Protein 2BLL (pdb70)

B-factor: mean 42.47, std 7.49, range [25.45, 69.72]

Foldseek 3Di:
DEEEEAQLQFDLNQVLVVVVLVDDPYQYEYEDQDRPSPVVCPPPPRYHYHYDDLVPDQVSLLVSLLVGAEYEYFFAWPQLVCLVVPVVVRLCGVAVSVVSNLVSCLVNVHEYEYEQELCLQPLFPDQADEPPDTDRDDDDVVPRSCSNNVSSVVNLVVSLCCCVPRVHWYFYEYEFAEFFAGHGDLGGRGDDHHNLVVVLLVCLQAQHAAECEQPQQAKGFHAYVVQVSLLVVLLVVCVVVLRTSYYFYRTAQVRMDGSVVLNVLLVVLLVPDPLNVLGDPHNYYDYRSRYRGHDGVSSCPRRVGDGDDHNNVRSNRRSNNVSVPDDSVD

Solvent-accessible surface area: 14913 Å² total; per-residue (Å²): 120,96,0,0,0,0,2,0,28,7,0,2,0,1,32,0,0,80,26,0,23,139,47,136,101,7,40,0,15,0,2,3,120,21,29,122,32,0,60,109,18,81,127,56,103,73,8,54,59,8,113,8,42,7,35,132,62,50,140,110,2,39,109,9,0,130,82,0,56,4,0,0,2,1,12,2,24,32,15,78,93,38,4,75,150,67,39,129,90,0,68,72,5,1,21,76,29,3,20,82,2,0,125,29,0,23,126,41,203,40,21,0,0,2,2,4,13,12,20,0,0,2,81,4,90,61,163,105,0,19,20,74,135,12,116,57,72,56,16,82,154,110,105,72,89,17,59,8,0,62,11,4,32,87,0,8,131,35,0,110,46,42,19,116,161,107,66,12,67,7,0,0,0,10,22,1,29,0,0,0,19,91,26,8,118,42,127,31,24,42,15,13,6,5,45,34,1,3,77,8,0,33,9,3,22,111,23,34,53,0,131,10,91,117,10,0,131,36,92,30,0,0,0,0,2,94,7,0,15,38,0,0,20,65,0,9,72,13,65,73,89,93,1,58,27,33,19,0,0,0,0,10,21,159,5,53,5,10,22,49,98,0,0,89,48,1,30,66,14,0,89,188,22,89,37,34,133,91,17,49,114,58,54,18,72,130,119,86,39,139,44,33,35,0,10,15,131,4,0,82,123,4,8,95,7,113,27,160,28,111,25,84,89,0,1,59,66,2,0,45,54,39,2,126,81,38,85,97,137,152

Sequence (330 aa):
MRVLILGVNGFIGNHLTERLLREDHYEVYGLDIGSDAISRFLNHPHFHFVEGDISIHSEWIEYHVKKCDVVLPLVAIATPIEYTRNPLRVFELDFEENLRIIRYCVKYRKRIIFPSTSEVYGMCSDKYFDEDHSNLIVGPVNKPRWIYSVSKQLLDRVIWAYGEKEGLQFTLFRPFNWMGPRLDNLNAARIGSSRAITQLILNLVEGSPIKLIDGGKQKRCFTDIRDGIEALYRIIENAGNRCDGEIINIGNPENEASIEELGEMLLASFEKHPLRHHFPPFAGFRVVVEHRKPSIRNAHRCLDWEPKIDMQETIDETLDFFLRTVDLTD

Structure (mmCIF, N/CA/C/O backbone):
data_2BLL
#
_entry.id   2BLL
#
_cell.length_a   149.438
_cell.length_b   149.438
_cell.length_c   149.438
_cell.angle_alpha   90.00
_cell.angle_beta   90.00
_cell.angle_gamma   90.00
#
_symmetry.space_group_name_H-M   'P 41 3 2'
#
loop_
_entity.id
_entity.type
_entity.pdbx_description
1 polymer 'PROTEIN YFBG'
2 water water
#
loop_
_atom_site.group_PDB
_atom_site.id
_atom_site.type_symbol
_atom_site.label_atom_id
_atom_site.label_alt_id
_atom_site.label_comp_id
_atom_site.label_asym_id
_atom_site.label_entity_id
_atom_site.label_seq_id
_atom_site.pdbx_PDB_ins_code
_atom_site.Cartn_x
_atom_site.Cartn_y
_atom_site.Cartn_z
_atom_site.occupancy
_atom_site.B_iso_or_equiv
_atom_site.auth_seq_id
_atom_site.auth_comp_id
_atom_site.auth_asym_id
_atom_site.auth_atom_id
_atom_site.pdbx_PDB_model_num
ATOM 1 N N . MET A 1 1 ? 47.564 -36.591 -18.076 1.00 43.26 316 MET A N 1
ATOM 2 C CA . MET A 1 1 ? 46.333 -36.513 -17.210 1.00 41.92 316 MET A CA 1
ATOM 3 C C . MET A 1 1 ? 45.126 -36.305 -18.121 1.00 40.21 316 MET A C 1
ATOM 4 O O . MET A 1 1 ? 45.052 -35.298 -18.848 1.00 38.83 316 MET A O 1
ATOM 9 N N . ARG A 1 2 ? 44.221 -37.276 -18.099 1.00 38.42 317 ARG A N 1
ATOM 10 C CA . ARG A 1 2 ? 43.076 -37.273 -18.957 1.00 38.30 317 ARG A CA 1
ATOM 11 C C . ARG A 1 2 ? 41.935 -36.789 -18.113 1.00 36.23 317 ARG A C 1
ATOM 12 O O . ARG A 1 2 ? 41.587 -37.388 -17.077 1.00 35.88 317 ARG A O 1
ATOM 20 N N . VAL A 1 3 ? 41.378 -35.650 -18.506 1.00 34.94 318 VAL A N 1
ATOM 21 C CA . VAL A 1 3 ? 40.304 -35.051 -17.699 1.00 34.72 318 VAL A CA 1
ATOM 22 C C . VAL A 1 3 ? 38.964 -35.211 -18.456 1.00 33.16 318 VAL A C 1
ATOM 23 O O . VAL A 1 3 ? 38.834 -34.759 -19.571 1.00 32.45 318 VAL A O 1
ATOM 27 N N . LEU A 1 4 ? 38.008 -35.854 -17.820 1.00 31.97 319 LEU A N 1
ATOM 28 C CA . LEU A 1 4 ? 36.718 -36.115 -18.402 1.00 32.28 319 LEU A CA 1
ATOM 29 C C . LEU A 1 4 ? 35.722 -35.094 -17.835 1.00 31.36 319 LEU A C 1
ATOM 30 O O . LEU A 1 4 ? 35.389 -35.147 -16.695 1.00 30.83 319 LEU A O 1
ATOM 35 N N . ILE A 1 5 ? 35.232 -34.209 -18.668 1.00 32.54 320 ILE A N 1
ATOM 36 C CA . ILE A 1 5 ? 34.206 -33.238 -18.298 1.00 33.44 320 ILE A CA 1
ATOM 37 C C . ILE A 1 5 ? 32.895 -33.643 -18.887 1.00 35.04 320 ILE A C 1
ATOM 38 O O . ILE A 1 5 ? 32.721 -33.638 -20.130 1.00 35.16 320 ILE A O 1
ATOM 43 N N . LEU A 1 6 ? 31.963 -33.974 -18.013 1.00 35.62 321 LEU A N 1
ATOM 44 C CA . LEU A 1 6 ? 30.649 -34.359 -18.458 1.00 36.51 321 LEU A CA 1
ATOM 45 C C . LEU A 1 6 ? 29.769 -33.137 -18.403 1.00 36.39 321 LEU A C 1
ATOM 46 O O . LEU A 1 6 ? 29.490 -32.620 -17.323 1.00 38.45 321 LEU A O 1
ATOM 51 N N . GLY A 1 7 ? 29.292 -32.689 -19.562 1.00 35.83 322 GLY A N 1
ATOM 52 C CA . GLY A 1 7 ? 28.547 -31.452 -19.654 1.00 35.00 322 GLY A CA 1
ATOM 53 C C . GLY A 1 7 ? 29.446 -30.273 -19.948 1.00 34.68 322 GLY A C 1
ATOM 54 O O . GLY A 1 7 ? 29.284 -29.191 -19.370 1.00 35.52 322 GLY A O 1
ATOM 55 N N . VAL A 1 8 ? 30.382 -30.492 -20.870 1.00 34.63 323 VAL A N 1
ATOM 56 C CA . VAL A 1 8 ? 31.389 -29.543 -21.252 1.00 34.44 323 VAL A CA 1
ATOM 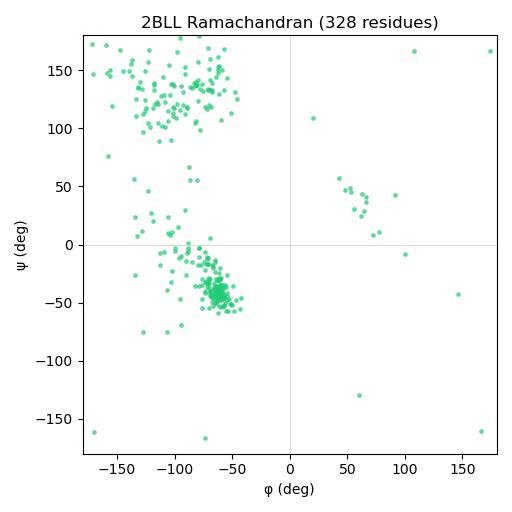57 C C . VAL A 1 8 ? 30.865 -28.374 -22.026 1.00 34.57 323 VAL A C 1
ATOM 58 O O . VAL A 1 8 ? 31.560 -27.361 -22.164 1.00 35.74 323 VAL A O 1
ATOM 62 N N . ASN A 1 9 ? 29.656 -28.489 -22.571 1.00 35.40 324 ASN A N 1
ATOM 63 C CA . ASN A 1 9 ? 29.171 -27.473 -23.524 1.00 34.81 324 ASN A CA 1
ATOM 64 C C . ASN A 1 9 ? 28.494 -26.345 -22.764 1.00 35.51 324 ASN A C 1
ATOM 65 O O . ASN A 1 9 ? 27.289 -26.161 -22.853 1.00 35.54 324 ASN A O 1
ATOM 70 N N . GLY A 1 10 ? 29.293 -25.611 -22.001 1.00 35.92 325 GLY A N 1
ATOM 71 C CA . GLY A 1 10 ? 28.806 -24.533 -21.183 1.00 34.83 325 GLY A CA 1
ATOM 72 C C . GLY A 1 10 ? 29.931 -23.699 -20.591 1.00 34.48 325 GLY A C 1
ATOM 73 O O . GLY A 1 10 ? 31.051 -23.744 -21.013 1.00 34.19 325 GLY A O 1
ATOM 74 N N . PHE A 1 11 ? 29.571 -22.969 -19.550 1.00 34.66 326 PHE A N 1
ATOM 75 C CA . PHE A 1 11 ? 30.372 -21.959 -18.873 1.00 33.51 326 PHE A CA 1
ATOM 76 C C . PHE A 1 11 ? 31.617 -22.560 -18.266 1.00 33.67 326 PHE A C 1
ATOM 77 O O . PHE A 1 11 ? 32.739 -22.157 -18.590 1.00 33.00 326 PHE A O 1
ATOM 85 N N . ILE A 1 12 ? 31.434 -23.534 -17.372 1.00 34.18 327 ILE A N 1
ATOM 86 C CA . ILE A 1 12 ? 32.582 -24.127 -16.697 1.00 34.86 327 ILE A CA 1
ATOM 87 C C . ILE A 1 12 ? 33.432 -24.915 -17.681 1.00 35.41 327 ILE A C 1
ATOM 88 O O . ILE A 1 12 ? 34.664 -24.832 -17.623 1.00 35.29 327 ILE A O 1
ATOM 93 N N . GLY A 1 13 ? 32.771 -25.711 -18.537 1.00 35.39 328 GLY A N 1
ATOM 94 C CA . GLY A 1 13 ? 33.442 -26.459 -19.565 1.00 35.52 328 GLY A CA 1
ATOM 95 C C . GLY A 1 13 ? 34.348 -25.589 -20.411 1.00 35.36 328 GLY A C 1
ATOM 96 O O . GLY A 1 13 ? 35.506 -25.929 -20.617 1.00 35.81 328 GLY A O 1
ATOM 97 N N . ASN A 1 14 ? 33.822 -24.485 -20.917 1.00 35.50 329 ASN A N 1
ATOM 98 C CA . ASN A 1 14 ? 34.601 -23.504 -21.673 1.00 37.10 329 ASN A CA 1
ATOM 99 C C . ASN A 1 14 ? 35.827 -22.972 -20.935 1.00 36.37 329 ASN A C 1
ATOM 100 O O . ASN A 1 14 ? 36.959 -23.042 -21.421 1.00 36.58 329 ASN A O 1
ATOM 105 N N . HIS A 1 15 ? 35.584 -22.410 -19.760 1.00 36.38 330 HIS A N 1
ATOM 106 C CA . HIS A 1 15 ? 36.661 -21.767 -18.998 1.00 36.73 330 HIS A CA 1
ATOM 107 C C . HIS A 1 15 ? 37.657 -22.788 -18.438 1.00 36.36 330 HIS A C 1
ATOM 108 O O . HIS A 1 15 ? 38.857 -22.553 -18.415 1.00 34.75 330 HIS A O 1
ATOM 115 N N . LEU A 1 16 ? 37.157 -23.934 -18.011 1.00 36.84 331 LEU A N 1
ATOM 116 C CA . LEU A 1 16 ? 38.061 -24.980 -17.529 1.00 37.61 331 LEU A CA 1
ATOM 117 C C . LEU A 1 16 ? 38.917 -25.523 -18.705 1.00 37.71 331 LEU A C 1
ATOM 118 O O . LEU A 1 16 ? 40.128 -25.704 -18.574 1.00 37.14 331 LEU A O 1
ATOM 123 N N . THR A 1 17 ? 38.283 -25.735 -19.862 1.00 38.12 332 THR A N 1
ATOM 124 C CA . THR A 1 17 ? 38.986 -26.336 -20.959 1.00 38.64 332 THR A CA 1
ATOM 125 C C . THR A 1 17 ? 40.086 -25.377 -21.383 1.00 39.39 332 THR A C 1
ATOM 126 O O . THR A 1 17 ? 41.212 -25.817 -21.592 1.00 38.92 332 THR A O 1
ATOM 130 N N . GLU A 1 18 ? 39.768 -24.078 -21.477 1.00 40.28 333 GLU A N 1
ATOM 131 C CA . GLU A 1 18 ? 40.783 -23.055 -21.823 1.00 41.04 333 GLU A CA 1
ATOM 132 C C . GLU A 1 18 ? 41.975 -23.155 -20.905 1.00 40.30 333 GLU A C 1
ATOM 133 O O . GLU A 1 18 ? 43.117 -23.167 -21.347 1.00 38.87 333 GLU A O 1
ATOM 139 N N . ARG A 1 19 ? 41.691 -23.247 -19.625 1.00 41.63 334 ARG A N 1
ATOM 140 C CA . ARG A 1 19 ? 42.750 -23.264 -18.617 1.00 42.43 334 ARG A CA 1
ATOM 141 C C . ARG A 1 19 ? 43.633 -24.507 -18.749 1.00 43.34 334 ARG A C 1
ATOM 142 O O . ARG A 1 19 ? 44.841 -24.401 -18.850 1.00 43.61 334 ARG A O 1
ATOM 150 N N . LEU A 1 20 ? 43.020 -25.683 -18.820 1.00 43.52 335 LEU A N 1
ATOM 151 C CA . LEU A 1 20 ? 43.782 -26.927 -18.917 1.00 43.36 335 LEU A CA 1
ATOM 152 C C . LEU A 1 20 ? 44.591 -27.023 -20.230 1.00 43.91 335 LEU A C 1
ATOM 153 O O . LEU A 1 20 ? 45.696 -27.576 -20.252 1.00 43.59 335 LEU A O 1
ATOM 158 N N . LEU A 1 21 ? 44.050 -26.509 -21.331 1.00 44.30 336 LEU A N 1
ATOM 159 C CA . LEU A 1 21 ? 44.794 -26.559 -22.588 1.00 45.21 336 LEU A CA 1
ATOM 160 C C . LEU A 1 21 ? 46.019 -25.606 -22.616 1.00 46.09 336 LEU A C 1
ATOM 161 O O . LEU A 1 21 ? 46.925 -25.800 -23.413 1.00 45.20 336 LEU A O 1
ATOM 166 N N . ARG A 1 22 ? 46.067 -24.628 -21.705 1.00 48.29 337 ARG A N 1
ATOM 167 C CA . ARG A 1 22 ? 47.251 -23.753 -21.571 1.00 50.23 337 ARG A CA 1
ATOM 168 C C . ARG A 1 22 ? 48.403 -24.569 -21.114 1.00 51.30 337 ARG A C 1
ATOM 169 O O . ARG A 1 22 ? 49.502 -24.297 -21.502 1.00 52.40 337 ARG A O 1
ATOM 177 N N . GLU A 1 23 ? 48.121 -25.586 -20.302 1.00 53.12 338 GLU A N 1
ATOM 178 C CA . GLU A 1 23 ? 49.130 -26.471 -19.710 1.00 53.55 338 GLU A CA 1
ATOM 179 C C . GLU A 1 23 ? 49.374 -27.684 -20.600 1.00 54.52 338 GLU A C 1
ATOM 180 O O . GLU A 1 23 ? 48.467 -28.219 -21.248 1.00 55.50 338 GLU A O 1
ATOM 186 N N . ASP A 1 24 ? 50.595 -28.167 -20.601 1.00 54.64 339 ASP A N 1
ATOM 187 C CA . ASP A 1 24 ? 51.015 -29.065 -21.661 1.00 54.62 339 ASP A CA 1
ATOM 188 C C . ASP A 1 24 ? 50.716 -30.550 -21.373 1.00 54.34 339 ASP A C 1
ATOM 189 O O . ASP A 1 24 ? 50.964 -31.425 -22.222 1.00 55.30 339 ASP A O 1
ATOM 194 N N . HIS A 1 25 ? 50.175 -30.840 -20.193 1.00 52.31 340 HIS A N 1
ATOM 195 C CA . HIS A 1 25 ? 50.049 -32.224 -19.753 1.00 50.93 340 HIS A CA 1
ATOM 196 C C . HIS A 1 25 ? 48.584 -32.647 -19.481 1.00 48.99 340 HIS A C 1
ATOM 197 O O . HIS A 1 25 ? 48.315 -33.529 -18.673 1.00 49.09 340 HIS A O 1
ATOM 210 N N . TYR A 1 26 ? 47.646 -31.993 -20.157 1.00 46.38 341 TYR A N 1
ATOM 211 C CA . TYR A 1 26 ? 46.235 -32.313 -20.024 1.00 44.79 341 TYR A CA 1
ATOM 212 C C . TYR A 1 26 ? 45.668 -32.783 -21.368 1.00 43.00 341 TYR A C 1
ATOM 213 O O . TYR A 1 26 ? 46.031 -32.250 -22.408 1.00 42.40 341 TYR A O 1
ATOM 222 N N . GLU A 1 27 ? 44.858 -33.842 -21.326 1.00 40.91 342 GLU A N 1
ATOM 223 C CA . GLU A 1 27 ? 44.014 -34.226 -22.437 1.00 40.66 342 GLU A CA 1
ATOM 224 C C . GLU A 1 27 ? 42.604 -34.080 -21.907 1.00 39.07 342 GLU A C 1
ATOM 225 O O . GLU A 1 27 ? 42.255 -34.732 -20.920 1.00 38.32 342 GLU A O 1
ATOM 231 N N . VAL A 1 28 ? 41.805 -33.235 -22.564 1.00 37.81 343 VAL A N 1
ATOM 232 C CA . VAL A 1 28 ? 40.464 -32.952 -22.122 1.00 37.44 343 VAL A CA 1
ATOM 233 C C . VAL A 1 28 ? 39.442 -33.721 -22.944 1.00 36.40 343 VAL A C 1
ATOM 234 O O . VAL A 1 28 ? 39.339 -33.539 -24.148 1.00 36.40 343 VAL A O 1
ATOM 238 N N . TYR A 1 29 ? 38.688 -34.588 -22.289 1.00 35.13 344 TYR A N 1
ATOM 239 C CA . TYR A 1 29 ? 37.569 -35.232 -22.930 1.00 35.69 344 TYR A CA 1
ATOM 240 C C . TYR A 1 29 ? 36.260 -34.543 -22.479 1.00 35.82 344 TYR A C 1
ATOM 241 O O . TYR A 1 29 ? 35.843 -34.638 -21.316 1.00 35.26 344 TYR A O 1
ATOM 250 N N . GLY A 1 30 ? 35.645 -33.832 -23.425 1.00 35.91 345 GLY A N 1
ATOM 251 C CA . GLY A 1 30 ? 34.475 -32.999 -23.164 1.00 35.19 345 GLY A CA 1
ATOM 252 C C . GLY A 1 30 ? 33.287 -33.712 -23.727 1.00 35.19 345 GLY A C 1
ATOM 253 O O . GLY A 1 30 ? 33.131 -33.815 -24.962 1.00 37.01 345 GLY A O 1
ATOM 254 N N . LEU A 1 31 ? 32.489 -34.271 -22.833 1.00 34.74 346 LEU A N 1
ATOM 255 C CA . LEU A 1 31 ? 31.281 -34.981 -23.175 1.00 34.37 346 LEU A CA 1
ATOM 256 C C . LEU A 1 31 ? 30.046 -34.066 -23.143 1.00 34.27 346 LEU A C 1
ATOM 257 O O . LEU A 1 31 ? 29.824 -33.323 -22.181 1.00 33.02 346 LEU A O 1
ATOM 262 N N . ASP A 1 32 ? 29.253 -34.137 -24.214 1.00 34.10 347 ASP A N 1
ATOM 263 C CA . ASP A 1 32 ? 28.010 -33.380 -24.305 1.00 34.18 347 ASP A CA 1
ATOM 264 C C . ASP A 1 32 ? 27.222 -33.803 -25.532 1.00 33.63 347 ASP A C 1
ATOM 265 O O . ASP A 1 32 ? 27.704 -34.586 -26.338 1.00 31.65 347 ASP A O 1
ATOM 270 N N . ILE A 1 33 ? 25.996 -33.280 -25.637 1.00 34.22 348 ILE A N 1
ATOM 271 C CA . ILE A 1 33 ? 25.065 -33.544 -26.759 1.00 35.02 348 ILE A CA 1
ATOM 272 C C . ILE A 1 33 ? 25.152 -32.480 -27.845 1.00 34.87 348 ILE A C 1
ATOM 273 O O . ILE A 1 33 ? 24.614 -32.647 -28.978 1.00 36.18 348 ILE A O 1
ATOM 278 N N . GLY A 1 34 ? 25.873 -31.409 -27.528 1.00 36.05 349 GLY A N 1
ATOM 279 C CA . GLY A 1 34 ? 26.200 -30.333 -28.491 1.00 36.68 349 GLY A CA 1
ATOM 280 C C . GLY A 1 34 ? 27.561 -29.728 -28.190 1.00 37.35 349 GLY A C 1
ATOM 281 O O . GLY A 1 34 ? 28.131 -29.951 -27.111 1.00 36.25 349 GLY A O 1
ATOM 282 N N . SER A 1 35 ? 28.067 -28.939 -29.137 1.00 38.32 350 SER A N 1
ATOM 283 C CA . SER A 1 35 ? 29.387 -28.334 -29.036 1.00 39.59 350 SER A CA 1
ATOM 284 C C . SER A 1 35 ? 29.470 -26.827 -29.372 1.00 40.62 350 SER A C 1
ATOM 285 O O . SER A 1 35 ? 30.562 -26.289 -29.431 1.00 40.20 350 SER A O 1
ATOM 288 N N . ASP A 1 36 ? 28.339 -26.172 -29.574 1.00 41.97 351 ASP A N 1
ATOM 289 C CA . ASP A 1 36 ? 28.311 -24.757 -29.971 1.00 44.50 351 ASP A CA 1
ATOM 290 C C . ASP A 1 36 ? 29.037 -23.867 -28.955 1.00 45.41 351 ASP A C 1
ATOM 291 O O . ASP A 1 36 ? 29.769 -22.950 -29.348 1.00 47.38 351 ASP A O 1
ATOM 296 N N . ALA A 1 37 ? 28.918 -24.149 -27.660 1.00 45.13 352 ALA A N 1
ATOM 297 C CA . ALA A 1 37 ? 29.615 -23.303 -26.667 1.00 44.73 352 ALA A CA 1
ATOM 298 C C . ALA A 1 37 ? 31.130 -23.480 -26.643 1.00 45.08 352 ALA A C 1
ATOM 299 O O . ALA A 1 37 ? 31.812 -22.706 -25.992 1.00 45.14 352 ALA A O 1
ATOM 301 N N . ILE A 1 38 ? 31.669 -24.515 -27.284 1.00 44.83 353 ILE A N 1
ATOM 302 C CA . ILE A 1 38 ? 33.101 -24.797 -27.184 1.00 44.12 353 ILE A CA 1
ATOM 303 C C . ILE A 1 38 ? 33.720 -25.104 -28.527 1.00 42.65 353 ILE A C 1
ATOM 304 O O . ILE A 1 38 ? 34.756 -25.758 -28.620 1.00 39.85 353 ILE A O 1
ATOM 309 N N . SER A 1 39 ? 33.079 -24.618 -29.568 1.00 43.23 354 SER A N 1
ATOM 310 C CA . SER A 1 39 ? 33.401 -25.071 -30.919 1.00 44.38 354 SER A CA 1
ATOM 311 C C . SER A 1 39 ? 34.829 -24.674 -31.309 1.00 43.38 354 SER A C 1
ATOM 312 O O . SER A 1 39 ? 35.454 -25.329 -32.127 1.00 42.43 354 SER A O 1
ATOM 315 N N . ARG A 1 40 ? 35.360 -23.649 -30.681 1.00 43.32 355 ARG A N 1
ATOM 316 C CA . ARG A 1 40 ? 36.732 -23.268 -30.963 1.00 45.18 355 ARG A CA 1
ATOM 317 C C . ARG A 1 40 ? 37.839 -24.182 -30.386 1.00 44.99 355 ARG A C 1
ATOM 318 O O . ARG A 1 40 ? 39.014 -23.994 -30.709 1.00 45.42 355 ARG A O 1
ATOM 326 N N . PHE A 1 41 ? 37.483 -25.167 -29.567 1.00 44.71 356 PHE A N 1
ATOM 327 C CA . PHE A 1 41 ? 38.430 -26.167 -29.116 1.00 45.14 356 PHE A CA 1
ATOM 328 C C . PHE A 1 41 ? 38.341 -27.469 -29.899 1.00 44.85 356 PHE A C 1
ATOM 329 O O . PHE A 1 41 ? 39.190 -28.345 -29.698 1.00 45.35 356 PHE A O 1
ATOM 337 N N . LEU A 1 42 ? 37.367 -27.599 -30.797 1.00 44.21 357 LEU A N 1
ATOM 338 C CA . LEU A 1 42 ? 37.136 -28.869 -31.485 1.00 45.00 357 LEU A CA 1
ATOM 339 C C . LEU A 1 42 ? 38.336 -29.343 -32.335 1.00 45.26 357 LEU A C 1
ATOM 340 O O . LEU A 1 42 ? 38.505 -30.537 -32.614 1.00 45.34 357 LEU A O 1
ATOM 345 N N . ASN A 1 43 ? 39.151 -28.398 -32.742 1.00 44.56 358 ASN A N 1
ATOM 346 C CA . ASN A 1 43 ? 40.283 -28.681 -33.575 1.00 44.88 358 ASN A CA 1
ATOM 347 C C . ASN A 1 43 ? 41.564 -28.742 -32.765 1.00 44.42 358 ASN A C 1
ATOM 348 O O . ASN A 1 43 ? 42.648 -29.006 -33.324 1.00 44.21 358 ASN A O 1
ATOM 357 N N . HIS A 1 44 ? 41.461 -28.471 -31.469 1.00 43.10 359 HIS A N 1
ATOM 358 C CA . HIS A 1 44 ? 42.636 -28.527 -30.635 1.00 42.85 359 HIS A CA 1
ATOM 359 C C . HIS A 1 44 ? 43.106 -30.006 -30.482 1.00 41.83 359 HIS A C 1
ATOM 360 O O . HIS A 1 44 ? 42.306 -30.895 -30.228 1.00 41.38 359 HIS A O 1
ATOM 367 N N . PRO A 1 45 ? 44.411 -30.258 -30.654 1.00 41.44 360 PRO A N 1
ATOM 368 C CA . PRO A 1 45 ? 44.941 -31.602 -30.550 1.00 41.09 360 PRO A CA 1
ATOM 369 C C . PRO A 1 45 ? 44.739 -32.293 -29.207 1.00 40.77 360 PRO A C 1
ATOM 370 O O . PRO A 1 45 ? 44.658 -33.515 -29.178 1.00 41.41 360 PRO A O 1
ATOM 374 N N . HIS A 1 46 ? 44.659 -31.536 -28.122 1.00 39.81 361 HIS A N 1
ATOM 375 C CA . HIS A 1 46 ? 44.475 -32.118 -26.775 1.00 39.46 361 HIS A CA 1
ATOM 376 C C . HIS A 1 46 ? 43.051 -31.998 -26.203 1.00 37.99 361 HIS A C 1
ATOM 377 O O . HIS A 1 46 ? 42.855 -32.285 -25.049 1.00 35.64 361 HIS A O 1
ATOM 384 N N . PHE A 1 47 ? 42.092 -31.546 -27.021 1.00 37.81 362 PHE A N 1
ATOM 385 C CA . PHE A 1 47 ? 40.665 -31.615 -26.713 1.00 37.82 362 PHE A CA 1
ATOM 386 C C . PHE A 1 47 ? 39.998 -32.741 -27.488 1.00 38.14 362 PHE A C 1
ATOM 387 O O . PHE A 1 47 ? 40.239 -32.890 -28.689 1.00 38.99 362 PHE A O 1
ATOM 395 N N . HIS A 1 48 ? 39.108 -33.489 -26.840 1.00 37.71 363 HIS A N 1
ATOM 396 C CA . HIS A 1 48 ? 38.442 -34.610 -27.495 1.00 37.60 363 HIS A CA 1
ATOM 397 C C . HIS A 1 48 ? 36.953 -34.533 -27.199 1.00 37.42 363 HIS A C 1
ATOM 398 O O . HIS A 1 48 ? 36.519 -34.741 -26.065 1.00 36.22 363 HIS A O 1
ATOM 405 N N . PHE A 1 49 ? 36.172 -34.222 -28.231 1.00 37.67 364 PHE A N 1
ATOM 406 C CA . PHE A 1 49 ? 34.750 -34.137 -28.064 1.00 37.66 364 PHE A CA 1
ATOM 407 C C . PHE A 1 49 ? 34.149 -35.509 -28.029 1.00 36.62 364 PHE A C 1
ATOM 408 O O . PHE A 1 49 ? 34.469 -36.350 -28.856 1.00 38.12 364 PHE A O 1
ATOM 416 N N . VAL A 1 50 ? 33.270 -35.727 -27.081 1.00 36.44 365 VAL A N 1
ATOM 417 C CA . VAL A 1 50 ? 32.610 -37.003 -26.891 1.00 36.81 365 VAL A CA 1
ATOM 418 C C . VAL A 1 50 ? 31.099 -36.783 -26.900 1.00 36.06 365 VAL A C 1
ATOM 419 O O . VAL A 1 50 ? 30.571 -36.030 -26.116 1.00 35.56 365 VAL A O 1
ATOM 423 N N . GLU A 1 51 ? 30.425 -37.493 -27.781 1.00 36.52 366 GLU A N 1
ATOM 424 C CA . GLU A 1 51 ? 29.005 -37.408 -27.939 1.00 37.23 366 GLU A CA 1
ATOM 425 C C . GLU A 1 51 ? 28.425 -38.149 -26.768 1.00 37.56 366 GLU A C 1
ATOM 426 O O . GLU A 1 51 ? 28.871 -39.258 -26.490 1.00 37.90 366 GLU A O 1
ATOM 432 N N . GLY A 1 52 ? 27.440 -37.551 -26.085 1.00 37.05 367 GLY A N 1
ATOM 433 C CA . GLY A 1 52 ? 26.815 -38.223 -24.982 1.00 36.55 367 GLY A CA 1
ATOM 434 C C . GLY A 1 52 ? 25.813 -37.455 -24.160 1.00 36.98 367 GLY A C 1
ATOM 435 O O . GLY A 1 52 ? 25.747 -36.212 -24.196 1.00 36.52 367 GLY A O 1
ATOM 436 N N . ASP A 1 53 ? 25.098 -38.235 -23.355 1.00 36.97 368 ASP A N 1
ATOM 437 C CA . ASP A 1 53 ? 23.970 -37.807 -22.551 1.00 36.68 368 ASP A CA 1
ATOM 438 C C . ASP A 1 53 ? 23.925 -38.790 -21.394 1.00 36.02 368 ASP A C 1
ATOM 439 O O . ASP A 1 53 ? 23.768 -39.976 -21.578 1.00 35.15 368 ASP A O 1
ATOM 444 N N . ILE A 1 54 ? 24.068 -38.270 -20.180 1.00 36.95 369 ILE A N 1
ATOM 445 C CA . ILE A 1 54 ? 24.179 -39.091 -18.987 1.00 36.16 369 ILE A CA 1
ATOM 446 C C . ILE A 1 54 ? 22.893 -39.807 -18.558 1.00 35.91 369 ILE A C 1
ATOM 447 O O . ILE A 1 54 ? 22.930 -40.691 -17.709 1.00 34.24 369 ILE A O 1
ATOM 452 N N . SER A 1 55 ? 21.767 -39.433 -19.144 1.00 36.29 370 SER A N 1
ATOM 453 C CA . SER A 1 55 ? 20.522 -40.138 -18.921 1.00 38.32 370 SER A CA 1
ATOM 454 C C . SER A 1 55 ? 20.346 -41.261 -19.948 1.00 39.29 370 SER A C 1
ATOM 455 O O . SER A 1 55 ? 19.631 -42.195 -19.710 1.00 39.79 370 SER A O 1
ATOM 458 N N . ILE A 1 56 ? 20.946 -41.145 -21.114 1.00 39.75 371 ILE A N 1
ATOM 459 C CA . ILE A 1 56 ? 20.757 -42.170 -22.119 1.00 39.90 371 ILE A CA 1
ATOM 460 C C . ILE A 1 56 ? 21.902 -43.181 -22.050 1.00 40.70 371 ILE A C 1
ATOM 461 O O . ILE A 1 56 ? 21.689 -44.384 -22.100 1.00 41.80 371 ILE A O 1
ATOM 466 N N . HIS A 1 57 ? 23.123 -42.716 -21.982 1.00 41.08 372 HIS A N 1
ATOM 467 C CA . HIS A 1 57 ? 24.224 -43.648 -22.084 1.00 42.11 372 HIS A CA 1
ATOM 468 C C . HIS A 1 57 ? 24.570 -44.347 -20.762 1.00 43.11 372 HIS A C 1
ATOM 469 O O . HIS A 1 57 ? 24.689 -43.681 -19.707 1.00 43.34 372 HIS A O 1
ATOM 476 N N . SER A 1 58 ? 24.864 -45.655 -20.861 1.00 42.91 373 SER A N 1
ATOM 477 C CA . SER A 1 58 ? 25.442 -46.392 -19.734 1.00 42.53 373 SER A CA 1
ATOM 478 C C . SER A 1 58 ? 26.946 -46.672 -20.019 1.00 41.40 373 SER A C 1
ATOM 479 O O . SER A 1 58 ? 27.842 -45.945 -19.510 1.00 38.49 373 SER A O 1
ATOM 482 N N . GLU A 1 59 ? 27.185 -47.647 -20.913 1.00 40.59 374 GLU A N 1
ATOM 483 C CA . GLU A 1 59 ? 28.517 -48.149 -21.321 1.00 40.04 374 GLU A CA 1
ATOM 484 C C . GLU A 1 59 ? 29.474 -47.104 -21.887 1.00 38.50 374 GLU A C 1
ATOM 485 O O . GLU A 1 59 ? 30.633 -47.124 -21.577 1.00 36.25 374 GLU A O 1
ATOM 491 N N . TRP A 1 60 ? 28.996 -46.209 -22.734 1.00 38.67 375 TRP A N 1
ATOM 492 C CA . TRP A 1 60 ? 29.830 -45.152 -23.288 1.00 38.79 375 TRP A CA 1
ATOM 493 C C . TRP A 1 60 ? 30.454 -44.200 -22.257 1.00 38.66 375 TRP A C 1
ATOM 494 O O . TRP A 1 60 ? 31.605 -43.761 -22.405 1.00 38.07 375 TRP A O 1
ATOM 505 N N . ILE A 1 61 ? 29.694 -43.873 -21.208 1.00 37.58 376 ILE A N 1
ATOM 506 C CA . ILE A 1 61 ? 30.180 -43.017 -20.159 1.00 37.53 376 ILE A CA 1
ATOM 507 C C . ILE A 1 61 ? 31.113 -43.835 -19.298 1.00 36.50 376 ILE A C 1
ATOM 508 O O . ILE A 1 61 ? 32.166 -43.370 -18.915 1.00 36.76 376 ILE A O 1
ATOM 513 N N . GLU A 1 62 ? 30.672 -45.040 -18.936 1.00 35.93 377 GLU A N 1
ATOM 514 C CA . GLU A 1 62 ? 31.490 -45.973 -18.186 1.00 35.39 377 GLU A CA 1
ATOM 515 C C . GLU A 1 62 ? 32.883 -46.150 -18.821 1.00 34.65 377 GLU A C 1
ATOM 516 O O . GLU A 1 62 ? 33.877 -46.001 -18.152 1.00 34.41 377 GLU A O 1
ATOM 522 N N . TYR A 1 63 ? 32.922 -46.455 -20.106 1.00 33.13 378 TYR A N 1
ATOM 523 C CA . TYR A 1 63 ? 34.175 -46.484 -20.903 1.00 32.81 378 TYR A CA 1
ATOM 524 C C . TYR A 1 63 ? 35.045 -45.276 -20.687 1.00 32.53 378 TYR A C 1
ATOM 525 O O . TYR A 1 63 ? 36.243 -45.401 -20.493 1.00 31.70 378 TYR A O 1
ATOM 534 N N . HIS A 1 64 ? 34.444 -44.095 -20.746 1.00 32.87 379 HIS A N 1
ATOM 535 C CA . HIS A 1 64 ? 35.228 -42.886 -20.758 1.00 33.31 379 HIS A CA 1
ATOM 536 C C . HIS A 1 64 ? 35.738 -42.599 -19.379 1.00 33.63 379 HIS A C 1
ATOM 537 O O . HIS A 1 64 ? 36.828 -42.061 -19.225 1.00 33.57 379 HIS A O 1
ATOM 544 N N . VAL A 1 65 ? 34.979 -43.015 -18.364 1.00 33.64 380 VAL A N 1
ATOM 545 C CA . VAL A 1 65 ? 35.526 -43.031 -16.980 1.00 33.22 380 VAL A CA 1
ATOM 546 C C . VAL A 1 65 ? 36.734 -43.918 -16.853 1.00 32.15 380 VAL A C 1
ATOM 547 O O . VAL A 1 65 ? 37.739 -43.520 -16.256 1.00 30.72 380 VAL A O 1
ATOM 551 N N . LYS A 1 66 ? 36.652 -45.125 -17.377 1.00 32.34 381 LYS A N 1
ATOM 552 C CA . LYS A 1 66 ? 37.814 -46.010 -17.329 1.00 32.91 381 LYS A CA 1
ATOM 553 C C . LYS A 1 66 ? 39.029 -45.435 -18.077 1.00 32.81 381 LYS A C 1
ATOM 554 O O . LYS A 1 66 ? 40.180 -45.598 -17.659 1.00 33.23 381 LYS A O 1
ATOM 560 N N . LYS A 1 67 ? 38.771 -44.804 -19.206 1.00 32.61 382 LYS A N 1
ATOM 561 C CA . LYS A 1 67 ? 39.822 -44.317 -20.065 1.00 32.92 382 LYS A CA 1
ATOM 562 C C . LYS A 1 67 ? 40.477 -43.157 -19.380 1.00 32.84 382 LYS A C 1
ATOM 563 O O . LYS A 1 67 ? 41.604 -42.933 -19.576 1.00 33.06 382 LYS A O 1
ATOM 569 N N . CYS A 1 68 ? 39.742 -42.371 -18.622 1.00 34.18 383 CYS A N 1
ATOM 570 C CA . CYS A 1 68 ? 40.291 -41.143 -18.101 1.00 34.80 383 CYS A CA 1
ATOM 571 C C . CYS A 1 68 ? 40.852 -41.299 -16.674 1.00 35.24 383 CYS A C 1
ATOM 572 O O . CYS A 1 68 ? 40.823 -42.388 -16.096 1.00 35.64 383 CYS A O 1
ATOM 575 N N . ASP A 1 69 ? 41.414 -40.220 -16.136 1.00 36.30 384 ASP A N 1
ATOM 576 C CA . ASP A 1 69 ? 42.015 -40.191 -14.781 1.00 36.20 384 ASP A CA 1
ATOM 577 C C . ASP A 1 69 ? 41.149 -39.427 -13.771 1.00 36.73 384 ASP A C 1
ATOM 578 O O . ASP A 1 69 ? 41.059 -39.797 -12.598 1.00 36.49 384 ASP A O 1
ATOM 583 N N . VAL A 1 70 ? 40.558 -38.334 -14.218 1.00 36.53 385 VAL A N 1
ATOM 584 C CA . VAL A 1 70 ? 39.760 -37.516 -13.330 1.00 37.45 385 VAL A CA 1
ATOM 585 C C . VAL A 1 70 ? 38.494 -37.104 -14.048 1.00 36.71 385 VAL A C 1
ATOM 586 O O . VAL A 1 70 ? 38.487 -36.882 -15.266 1.00 36.48 385 VAL A O 1
ATOM 590 N N . VAL A 1 71 ? 37.424 -37.033 -13.267 1.00 36.27 386 VAL A N 1
ATOM 591 C CA . VAL A 1 71 ? 36.096 -36.843 -13.775 1.00 36.53 386 VAL A CA 1
ATOM 592 C C . VAL A 1 71 ? 35.388 -35.678 -13.059 1.00 36.76 386 VAL A C 1
ATOM 593 O O . VAL A 1 71 ? 35.370 -35.653 -11.838 1.00 34.79 386 VAL A O 1
ATOM 597 N N . LEU A 1 72 ? 34.742 -34.805 -13.847 1.00 38.09 387 LEU A N 1
ATOM 598 C CA . LEU A 1 72 ? 34.000 -33.599 -13.405 1.00 37.76 387 LEU A CA 1
ATOM 599 C C . LEU A 1 72 ? 32.625 -33.680 -14.005 1.00 37.77 387 LEU A C 1
ATOM 600 O O . LEU A 1 72 ? 32.435 -33.351 -15.192 1.00 37.54 387 LEU A O 1
ATOM 605 N N . PRO A 1 73 ? 31.659 -34.171 -13.238 1.00 38.05 388 PRO A N 1
ATOM 606 C CA . PRO A 1 73 ? 30.264 -34.189 -13.675 1.00 38.35 388 PRO A CA 1
ATOM 607 C C . PRO A 1 73 ? 29.475 -32.886 -13.480 1.00 39.03 388 PRO A C 1
ATOM 608 O O . PRO A 1 73 ? 29.039 -32.563 -12.371 1.00 40.60 388 PRO A O 1
ATOM 612 N N . LEU A 1 74 ? 29.247 -32.155 -14.576 1.00 38.54 389 LEU A N 1
ATOM 613 C CA . LEU A 1 74 ? 28.631 -30.818 -14.488 1.00 38.04 389 LEU A CA 1
ATOM 614 C C . LEU A 1 74 ? 27.182 -30.751 -14.941 1.00 38.09 389 LEU A C 1
ATOM 615 O O . LEU A 1 74 ? 26.664 -29.673 -15.151 1.00 38.17 389 LEU A O 1
ATOM 620 N N . VAL A 1 75 ? 26.565 -31.904 -15.162 1.00 38.78 390 VAL A N 1
ATOM 621 C CA . VAL A 1 75 ? 25.214 -31.995 -15.652 1.00 39.69 390 VAL A CA 1
ATOM 622 C C . VAL A 1 75 ? 24.324 -32.082 -14.419 1.00 40.57 390 VAL A C 1
ATOM 623 O O . VAL A 1 75 ? 24.473 -33.006 -13.578 1.00 41.58 390 VAL A O 1
ATOM 627 N N . ALA A 1 76 ? 23.449 -31.101 -14.326 1.00 40.77 391 ALA A N 1
ATOM 628 C CA . ALA A 1 76 ? 22.421 -31.008 -13.304 1.00 42.29 391 ALA A CA 1
ATOM 629 C C . ALA A 1 76 ? 21.476 -29.875 -13.651 1.00 42.17 391 ALA A C 1
ATOM 630 O O . ALA A 1 76 ? 21.877 -28.879 -14.225 1.00 42.01 391 ALA A O 1
ATOM 632 N N . ILE A 1 77 ? 20.216 -30.033 -13.309 1.00 44.04 392 ILE A N 1
ATOM 633 C CA . ILE A 1 77 ? 19.251 -28.930 -13.368 1.00 45.40 392 ILE A CA 1
ATOM 634 C C . ILE A 1 77 ? 19.280 -28.211 -12.023 1.00 47.43 392 ILE A C 1
ATOM 635 O O . ILE A 1 77 ? 18.962 -28.813 -10.965 1.00 47.11 392 ILE A O 1
ATOM 640 N N . ALA A 1 78 ? 19.651 -26.940 -12.036 1.00 49.26 393 ALA A N 1
ATOM 641 C CA . ALA A 1 78 ? 19.529 -26.062 -10.828 1.00 51.69 393 ALA A CA 1
ATOM 642 C C . ALA A 1 78 ? 18.668 -24.814 -11.140 1.00 54.03 393 ALA A C 1
ATOM 643 O O . ALA A 1 78 ? 19.077 -23.715 -10.877 1.00 55.57 393 ALA A O 1
ATOM 645 N N . THR A 1 79 ? 17.528 -24.999 -11.790 1.00 56.03 394 THR A N 1
ATOM 646 C CA . THR A 1 79 ? 16.596 -23.932 -12.066 1.00 56.33 394 THR A CA 1
ATOM 647 C C . THR A 1 79 ? 15.491 -24.018 -10.988 1.00 57.23 394 THR A C 1
ATOM 648 O O . THR A 1 79 ? 14.681 -24.956 -11.023 1.00 56.17 394 THR A O 1
ATOM 652 N N . PRO A 1 80 ? 15.460 -23.052 -10.025 1.00 57.46 395 PRO A N 1
ATOM 653 C CA . PRO A 1 80 ? 14.480 -23.091 -8.950 1.00 57.37 395 PRO A CA 1
ATOM 654 C C . PRO A 1 80 ? 13.021 -23.440 -9.324 1.00 58.31 395 PRO A C 1
ATOM 655 O O . PRO A 1 80 ? 12.462 -24.378 -8.762 1.00 58.15 395 PRO A O 1
ATOM 659 N N . ILE A 1 81 ? 12.383 -22.737 -10.248 1.00 58.73 396 ILE A N 1
ATOM 660 C CA . ILE A 1 81 ? 11.029 -23.160 -10.647 1.00 58.99 396 ILE A CA 1
ATOM 661 C C . ILE A 1 81 ? 10.888 -24.638 -10.995 1.00 58.70 396 ILE A C 1
ATOM 662 O O . ILE A 1 81 ? 9.812 -25.240 -10.793 1.00 58.57 396 ILE A O 1
ATOM 667 N N . GLU A 1 82 ? 11.933 -25.194 -11.609 1.00 58.26 397 GLU A N 1
ATOM 668 C CA . GLU A 1 82 ? 11.954 -26.631 -11.952 1.00 57.21 397 GLU A CA 1
ATOM 669 C C . GLU A 1 82 ? 11.861 -27.537 -10.709 1.00 56.07 397 GLU A C 1
ATOM 670 O O . GLU A 1 82 ? 11.288 -28.619 -10.799 1.00 54.82 397 GLU A O 1
ATOM 676 N N . TYR A 1 83 ? 12.348 -27.055 -9.556 1.00 55.15 398 TYR A N 1
ATOM 677 C CA . TYR A 1 83 ? 12.336 -27.850 -8.298 1.00 55.23 398 TYR A CA 1
ATOM 678 C C . TYR A 1 83 ? 10.919 -28.127 -7.900 1.00 55.59 398 TYR A C 1
ATOM 679 O O . TYR A 1 83 ? 10.633 -29.187 -7.284 1.00 56.56 398 TYR A O 1
ATOM 688 N N . THR A 1 84 ? 10.032 -27.195 -8.259 1.00 54.54 399 THR A N 1
ATOM 689 C CA . THR A 1 84 ? 8.627 -27.331 -7.959 1.00 54.76 399 THR A CA 1
ATOM 690 C C . THR A 1 84 ? 7.788 -27.751 -9.166 1.00 54.10 399 THR A C 1
ATOM 691 O O . THR A 1 84 ? 6.779 -28.420 -9.012 1.00 54.56 399 THR A O 1
ATOM 695 N N . ARG A 1 85 ? 8.166 -27.338 -10.363 1.00 53.99 400 ARG A N 1
ATOM 696 C CA . ARG A 1 85 ? 7.413 -27.734 -11.564 1.00 53.73 400 ARG A CA 1
ATOM 697 C C . ARG A 1 85 ? 7.781 -29.127 -12.086 1.00 52.06 400 ARG A C 1
ATOM 698 O O . ARG A 1 85 ? 6.935 -29.832 -12.597 1.00 52.57 400 ARG A O 1
ATOM 706 N N . ASN A 1 86 ? 9.047 -29.513 -11.992 1.00 50.12 401 ASN A N 1
ATOM 707 C CA . ASN A 1 86 ? 9.463 -30.810 -12.479 1.00 48.88 401 ASN A CA 1
ATOM 708 C C . ASN A 1 86 ? 10.389 -31.502 -11.462 1.00 46.43 401 ASN A C 1
ATOM 709 O O . ASN A 1 86 ? 11.490 -31.846 -11.765 1.00 45.00 401 ASN A O 1
ATOM 714 N N . PRO A 1 87 ? 9.932 -31.667 -10.234 1.00 45.01 402 PRO A N 1
ATOM 715 C CA . PRO A 1 87 ? 10.818 -32.195 -9.195 1.00 44.57 402 PRO A CA 1
ATOM 716 C C . PRO A 1 87 ? 11.401 -33.596 -9.501 1.00 43.34 402 PRO A C 1
ATOM 717 O O . PRO A 1 87 ? 12.557 -33.861 -9.159 1.00 40.97 402 PRO A O 1
ATOM 721 N N . LEU A 1 88 ? 10.617 -34.448 -10.157 1.00 42.93 403 LEU A N 1
ATOM 722 C CA . LEU A 1 88 ? 11.049 -35.814 -10.398 1.00 44.02 403 LEU A CA 1
ATOM 723 C C . LEU A 1 88 ? 12.218 -35.836 -11.352 1.00 44.20 403 LEU A C 1
ATOM 724 O O . LEU A 1 88 ? 13.231 -36.527 -11.106 1.00 42.43 403 LEU A O 1
ATOM 729 N N . ARG A 1 89 ? 12.094 -35.056 -12.432 1.00 44.48 404 ARG A N 1
ATOM 730 C CA . ARG A 1 89 ? 13.199 -34.907 -13.384 1.00 43.51 404 ARG A CA 1
ATOM 731 C C . ARG A 1 89 ? 14.436 -34.274 -12.740 1.00 42.66 404 ARG A C 1
ATOM 732 O O . ARG A 1 89 ? 15.570 -34.708 -12.994 1.00 43.49 404 ARG A O 1
ATOM 740 N N . VAL A 1 90 ? 14.263 -33.279 -11.882 1.00 40.95 405 VAL A N 1
ATOM 741 C CA . VAL A 1 90 ? 15.428 -32.748 -11.147 1.00 39.56 405 VAL A CA 1
ATOM 742 C C . VAL A 1 90 ? 16.110 -33.858 -10.321 1.00 38.62 405 VAL A C 1
ATOM 743 O O . VAL A 1 90 ? 17.337 -33.956 -10.262 1.00 38.29 405 VAL A O 1
ATOM 747 N N . PHE A 1 91 ? 15.314 -34.702 -9.685 1.00 37.74 406 PHE A N 1
ATOM 748 C CA . PHE A 1 91 ? 15.825 -35.762 -8.836 1.00 38.00 406 PHE A CA 1
ATOM 749 C C . PHE A 1 91 ? 16.526 -36.824 -9.680 1.00 37.46 406 PHE A C 1
ATOM 750 O O . PHE A 1 91 ? 17.596 -37.242 -9.339 1.00 38.20 406 PHE A O 1
ATOM 758 N N . GLU A 1 92 ? 15.919 -37.213 -10.786 1.00 38.01 407 GLU A N 1
ATOM 759 C CA . GLU A 1 92 ? 16.387 -38.292 -11.621 1.00 39.37 407 GLU A CA 1
ATOM 760 C C . GLU A 1 92 ? 17.740 -37.943 -12.244 1.00 40.11 407 GLU A C 1
ATOM 761 O O . GLU A 1 92 ? 18.672 -38.763 -12.239 1.00 41.63 407 GLU A O 1
ATOM 767 N N . LEU A 1 93 ? 17.830 -36.725 -12.779 1.00 39.05 408 LEU A N 1
ATOM 768 C CA . LEU A 1 93 ? 19.033 -36.278 -13.429 1.00 38.18 408 LEU A CA 1
ATOM 769 C C . LEU A 1 93 ? 20.058 -35.939 -12.408 1.00 37.05 408 LEU A C 1
ATOM 770 O O . LEU A 1 93 ? 21.175 -36.445 -12.479 1.00 37.86 408 LEU A O 1
ATOM 775 N N . ASP A 1 94 ? 19.717 -35.069 -11.468 1.00 36.82 409 ASP A N 1
ATOM 776 C CA . ASP A 1 94 ? 20.744 -34.551 -10.578 1.00 37.51 409 ASP A CA 1
ATOM 777 C C . ASP A 1 94 ? 21.220 -35.608 -9.596 1.00 37.74 409 ASP A C 1
ATOM 778 O O . ASP A 1 94 ? 22.405 -35.650 -9.202 1.00 38.94 409 ASP A O 1
ATOM 783 N N . PHE A 1 95 ? 20.305 -36.437 -9.147 1.00 37.24 410 PHE A N 1
ATOM 784 C CA . PHE A 1 95 ? 20.708 -37.472 -8.177 1.00 37.38 410 PHE A CA 1
ATOM 785 C C . PHE A 1 95 ? 21.033 -38.805 -8.869 1.00 36.71 410 PHE A C 1
ATOM 786 O O . PHE A 1 95 ? 22.182 -39.252 -8.841 1.00 38.03 410 PHE A O 1
ATOM 794 N N . GLU A 1 96 ? 20.026 -39.459 -9.410 1.00 36.02 411 GLU A N 1
ATOM 795 C CA . GLU A 1 96 ? 20.208 -40.797 -9.918 1.00 37.21 411 GLU A CA 1
ATOM 796 C C . GLU A 1 96 ? 21.264 -40.993 -11.017 1.00 36.82 411 GLU A C 1
ATOM 797 O O . GLU A 1 96 ? 22.060 -41.928 -10.949 1.00 35.70 411 GLU A O 1
ATOM 803 N N . GLU A 1 97 ? 21.247 -40.136 -12.018 1.00 36.44 412 GLU A N 1
ATOM 804 C CA . GLU A 1 97 ? 22.203 -40.280 -13.112 1.00 37.49 412 GLU A CA 1
ATOM 805 C C . GLU A 1 97 ? 23.640 -39.944 -12.717 1.00 36.62 412 GLU A C 1
ATOM 806 O O . GLU A 1 97 ? 24.592 -40.558 -13.260 1.00 37.53 412 GLU A O 1
ATOM 812 N N . ASN A 1 98 ? 23.801 -38.970 -11.820 1.00 35.85 413 ASN A N 1
ATOM 813 C CA . ASN A 1 98 ? 25.142 -38.618 -11.270 1.00 36.12 413 ASN A CA 1
ATOM 814 C C . ASN A 1 98 ? 25.700 -39.695 -10.314 1.00 35.69 413 ASN A C 1
ATOM 815 O O . ASN A 1 98 ? 26.888 -39.915 -10.261 1.00 35.27 413 ASN A O 1
ATOM 820 N N . LEU A 1 99 ? 24.810 -40.370 -9.591 1.00 35.03 414 LEU A N 1
ATOM 821 C CA . LEU A 1 99 ? 25.157 -41.480 -8.771 1.00 35.41 414 LEU A CA 1
ATOM 822 C C . LEU A 1 99 ? 25.757 -42.633 -9.590 1.00 35.36 414 LEU A C 1
ATOM 823 O O . LEU A 1 99 ? 26.750 -43.265 -9.188 1.00 33.85 414 LEU A O 1
ATOM 828 N N . ARG A 1 100 ? 25.243 -42.847 -10.777 1.00 35.89 415 ARG A N 1
ATOM 829 C CA . ARG A 1 100 ? 25.853 -43.861 -11.668 1.00 37.55 415 ARG A CA 1
ATOM 830 C C . ARG A 1 100 ? 27.293 -43.534 -12.023 1.00 36.00 415 ARG A C 1
ATOM 831 O O . ARG A 1 100 ? 28.134 -44.413 -12.018 1.00 36.28 415 ARG A O 1
ATOM 839 N N . ILE A 1 101 ? 27.537 -42.277 -12.369 1.00 36.25 416 ILE A N 1
ATOM 840 C CA . ILE A 1 101 ? 28.867 -41.788 -12.670 1.00 37.34 416 ILE A CA 1
ATOM 841 C C . ILE A 1 101 ? 29.799 -41.876 -11.467 1.00 37.37 416 ILE A C 1
ATOM 842 O O . ILE A 1 101 ? 30.954 -42.266 -11.601 1.00 37.69 416 ILE A O 1
ATOM 847 N N . ILE A 1 102 ? 29.289 -41.548 -10.295 1.00 37.25 417 ILE A N 1
ATOM 848 C CA . ILE A 1 102 ? 30.067 -41.741 -9.068 1.00 36.98 417 ILE A CA 1
ATOM 849 C C . ILE A 1 102 ? 30.489 -43.193 -8.929 1.00 36.19 417 ILE A C 1
ATOM 850 O O . ILE A 1 102 ? 31.623 -43.466 -8.653 1.00 36.02 417 ILE A O 1
ATOM 855 N N . ARG A 1 103 ? 29.570 -44.125 -9.174 1.00 35.78 418 ARG A N 1
ATOM 856 C CA . ARG A 1 103 ? 29.853 -45.545 -8.967 1.00 35.37 418 ARG A CA 1
ATOM 857 C C . ARG A 1 103 ? 30.832 -46.032 -10.016 1.00 35.76 418 ARG A C 1
ATOM 858 O O . ARG A 1 103 ? 31.612 -46.930 -9.726 1.00 35.93 418 ARG A O 1
ATOM 866 N N . TYR A 1 104 ? 30.834 -45.423 -11.223 1.00 35.95 419 TYR A N 1
ATOM 867 C CA . TYR A 1 104 ? 31.853 -45.780 -12.240 1.00 35.91 419 TYR A CA 1
ATOM 868 C C . TYR A 1 104 ? 33.231 -45.403 -11.725 1.00 35.52 419 TYR A C 1
ATOM 869 O O . TYR A 1 104 ? 34.148 -46.140 -11.934 1.00 34.50 419 TYR A O 1
ATOM 878 N N . CYS A 1 105 ? 33.348 -44.234 -11.086 1.00 35.41 420 CYS A N 1
ATOM 879 C CA . CYS A 1 105 ? 34.653 -43.794 -10.523 1.00 35.51 420 CYS A CA 1
ATOM 880 C C . CYS A 1 105 ? 35.160 -44.686 -9.427 1.00 35.00 420 CYS A C 1
ATOM 881 O O . CYS A 1 105 ? 36.342 -44.964 -9.374 1.00 35.08 420 CYS A O 1
ATOM 884 N N . VAL A 1 106 ? 34.246 -45.084 -8.528 1.00 35.01 421 VAL A N 1
ATOM 885 C CA . VAL A 1 106 ? 34.518 -46.069 -7.489 1.00 34.61 421 VAL A CA 1
ATOM 886 C C . VAL A 1 106 ? 35.013 -47.372 -8.086 1.00 34.18 421 VAL A C 1
ATOM 887 O O . VAL A 1 106 ? 36.031 -47.888 -7.714 1.00 34.22 421 VAL A O 1
ATOM 891 N N . LYS A 1 107 ? 34.298 -47.881 -9.071 1.00 34.58 422 LYS A N 1
ATOM 892 C CA . LYS A 1 107 ? 34.672 -49.105 -9.682 1.00 34.61 422 LYS A CA 1
ATOM 893 C C . LYS A 1 107 ? 36.018 -49.052 -10.382 1.00 34.35 422 LYS A C 1
ATOM 894 O O . LYS A 1 107 ? 36.788 -49.955 -10.241 1.00 33.93 422 LYS A O 1
ATOM 900 N N . TYR A 1 108 ? 36.322 -48.014 -11.147 1.00 34.72 423 TYR A N 1
ATOM 901 C CA . TYR A 1 108 ? 37.598 -47.976 -11.856 1.00 34.99 423 TYR A CA 1
ATOM 902 C C . TYR A 1 108 ? 38.656 -47.163 -11.102 1.00 35.19 423 TYR A C 1
ATOM 903 O O . TYR A 1 108 ? 39.687 -46.847 -11.637 1.00 35.19 423 TYR A O 1
ATOM 912 N N . ARG A 1 109 ? 38.414 -46.878 -9.834 1.00 35.04 424 ARG A N 1
ATOM 913 C CA . ARG A 1 109 ? 39.393 -46.185 -8.979 1.00 36.71 424 ARG A CA 1
ATOM 914 C C . ARG A 1 109 ? 39.892 -44.883 -9.605 1.00 34.92 424 ARG A C 1
ATOM 915 O O . ARG A 1 109 ? 41.048 -44.628 -9.656 1.00 34.52 424 ARG A O 1
ATOM 929 N N . LYS A 1 110 ? 38.962 -44.063 -10.063 1.00 35.32 425 LYS A N 1
ATOM 930 C CA . LYS A 1 110 ? 39.265 -42.767 -10.625 1.00 35.52 425 LYS A CA 1
ATOM 931 C C . LYS A 1 110 ? 38.911 -41.674 -9.662 1.00 35.61 425 LYS A C 1
ATOM 932 O O . LYS A 1 110 ? 38.005 -41.809 -8.853 1.00 37.44 425 LYS A O 1
ATOM 938 N N . ARG A 1 111 ? 39.587 -40.558 -9.807 1.00 36.35 426 ARG A N 1
ATOM 939 C CA . ARG A 1 111 ? 39.286 -39.387 -9.000 1.00 36.70 426 ARG A CA 1
ATOM 940 C C . ARG A 1 111 ? 38.091 -38.622 -9.528 1.00 36.39 426 ARG A C 1
ATOM 941 O O . ARG A 1 111 ? 37.936 -38.393 -10.729 1.00 36.26 426 ARG A O 1
ATOM 949 N N . ILE A 1 112 ? 37.247 -38.211 -8.610 1.00 36.29 427 ILE A N 1
ATOM 950 C CA . ILE A 1 112 ? 36.101 -37.423 -8.962 1.00 36.12 427 ILE A CA 1
ATOM 951 C C . ILE A 1 112 ? 36.144 -36.055 -8.321 1.00 36.47 427 ILE A C 1
ATOM 952 O O . ILE A 1 112 ? 36.402 -35.899 -7.133 1.00 36.17 427 ILE A O 1
ATOM 957 N N . ILE A 1 113 ? 35.869 -35.055 -9.137 1.00 37.41 428 ILE A N 1
ATOM 958 C CA . ILE A 1 113 ? 35.736 -33.700 -8.685 1.00 38.63 428 ILE A CA 1
ATOM 959 C C . ILE A 1 113 ? 34.280 -33.274 -8.892 1.00 38.61 428 ILE A C 1
ATOM 960 O O . ILE A 1 113 ? 33.854 -33.026 -10.016 1.00 38.27 428 ILE A O 1
ATOM 965 N N . PHE A 1 114 ? 33.532 -33.228 -7.786 1.00 37.87 429 PHE A N 1
ATOM 966 C CA . PHE A 1 114 ? 32.113 -33.138 -7.870 1.00 38.20 429 PHE A CA 1
ATOM 967 C C . PHE A 1 114 ? 31.567 -31.750 -7.436 1.00 37.62 429 PHE A C 1
ATOM 968 O O . PHE A 1 114 ? 31.874 -31.289 -6.381 1.00 34.91 429 PHE A O 1
ATOM 976 N N . PRO A 1 115 ? 30.712 -31.110 -8.276 1.00 37.33 430 PRO A N 1
ATOM 977 C CA . PRO A 1 115 ? 30.082 -29.842 -7.910 1.00 37.45 430 PRO A CA 1
ATOM 978 C C . PRO A 1 115 ? 28.932 -30.107 -6.946 1.00 37.29 430 PRO A C 1
ATOM 979 O O . PRO A 1 115 ? 27.881 -30.579 -7.346 1.00 36.43 430 PRO A O 1
ATOM 983 N N . SER A 1 116 ? 29.194 -29.930 -5.653 1.00 37.87 431 SER A N 1
ATOM 984 C CA . SER A 1 116 ? 28.126 -29.874 -4.671 1.00 38.20 431 SER A CA 1
ATOM 985 C C . SER A 1 116 ? 27.475 -28.507 -4.896 1.00 38.44 431 SER A C 1
ATOM 986 O O . SER A 1 116 ? 27.768 -27.866 -5.888 1.00 39.84 431 SER A O 1
ATOM 989 N N . THR A 1 117 ? 26.642 -28.039 -3.993 1.00 37.91 432 THR A N 1
ATOM 990 C CA . THR A 1 117 ? 25.975 -26.757 -4.209 1.00 37.78 432 THR A CA 1
ATOM 991 C C . THR A 1 117 ? 25.946 -25.984 -2.904 1.00 37.89 432 THR A C 1
ATOM 992 O O . THR A 1 117 ? 25.901 -26.591 -1.811 1.00 36.93 432 THR A O 1
ATOM 996 N N . SER A 1 118 ? 25.983 -24.656 -3.027 1.00 37.98 433 SER A N 1
ATOM 997 C CA . SER A 1 118 ? 25.833 -23.767 -1.876 1.00 38.34 433 SER A CA 1
ATOM 998 C C . SER A 1 118 ? 24.451 -23.839 -1.283 1.00 38.82 433 SER A C 1
ATOM 999 O O . SER A 1 118 ? 24.254 -23.460 -0.153 1.00 39.48 433 SER A O 1
ATOM 1002 N N . GLU A 1 119 ? 23.500 -24.338 -2.046 1.00 39.35 434 GLU A N 1
ATOM 1003 C CA . GLU A 1 119 ? 22.188 -24.595 -1.541 1.00 40.89 434 GLU A CA 1
ATOM 1004 C C . GLU A 1 119 ? 22.164 -25.682 -0.458 1.00 38.47 434 GLU A C 1
ATOM 1005 O O . GLU A 1 119 ? 21.173 -25.805 0.205 1.00 38.54 434 GLU A O 1
ATOM 1011 N N . VAL A 1 120 ? 23.202 -26.487 -0.287 1.00 37.90 435 VAL A N 1
ATOM 1012 C CA . VAL A 1 120 ? 23.164 -27.535 0.771 1.00 38.15 435 VAL A CA 1
ATOM 1013 C C . VAL A 1 120 ? 23.008 -26.969 2.183 1.00 36.89 435 VAL A C 1
ATOM 1014 O O . VAL A 1 120 ? 22.426 -27.643 3.003 1.00 35.89 435 VAL A O 1
ATOM 1018 N N . TYR A 1 121 ? 23.505 -25.740 2.441 1.00 36.46 436 TYR A N 1
ATOM 1019 C CA . TYR A 1 121 ? 23.496 -25.114 3.782 1.00 35.61 436 TYR A CA 1
ATOM 1020 C C . TYR A 1 121 ? 22.090 -24.716 4.181 1.00 35.94 436 TYR A C 1
ATOM 1021 O O . TYR A 1 121 ? 21.747 -24.672 5.384 1.00 34.99 436 TYR A O 1
ATOM 1030 N N . GLY A 1 122 ? 21.294 -24.404 3.152 1.00 36.58 437 GLY A N 1
ATOM 1031 C CA . GLY A 1 122 ? 19.903 -24.015 3.307 1.00 36.28 437 GLY A CA 1
ATOM 1032 C C . GLY A 1 122 ? 19.839 -22.796 4.154 1.00 37.02 437 GLY A C 1
ATOM 1033 O O . GLY A 1 122 ? 20.574 -21.841 3.885 1.00 37.89 437 GLY A O 1
ATOM 1034 N N . MET A 1 123 ? 18.992 -22.836 5.194 1.00 36.40 438 MET A N 1
ATOM 1035 C CA . MET A 1 123 ? 18.739 -21.706 6.085 1.00 36.51 438 MET A CA 1
ATOM 1036 C C . MET A 1 123 ? 19.673 -21.705 7.289 1.00 36.68 438 MET A C 1
ATOM 1037 O O . MET A 1 123 ? 19.298 -21.250 8.354 1.00 36.74 438 MET A O 1
ATOM 1042 N N . CYS A 1 124 ? 20.884 -22.236 7.115 1.00 37.44 439 CYS A N 1
ATOM 1043 C CA . CYS A 1 124 ? 21.948 -22.163 8.112 1.00 38.18 439 CYS A CA 1
ATOM 1044 C C . CYS A 1 124 ? 22.117 -20.749 8.665 1.00 38.74 439 CYS A C 1
ATOM 1045 O O . CYS A 1 124 ? 22.225 -19.791 7.904 1.00 38.65 439 CYS A O 1
ATOM 1048 N N . SER A 1 125 ? 22.164 -20.626 9.977 1.00 39.51 440 SER A N 1
ATOM 1049 C CA . SER A 1 125 ? 22.272 -19.332 10.580 1.00 40.99 440 SER A CA 1
ATOM 1050 C C . SER A 1 125 ? 23.708 -18.823 10.769 1.00 40.65 440 SER A C 1
ATOM 1051 O O . SER A 1 125 ? 23.869 -17.713 11.220 1.00 41.64 440 SER A O 1
ATOM 1054 N N . ASP A 1 126 ? 24.742 -19.609 10.485 1.00 40.59 441 ASP A N 1
ATOM 1055 C CA . ASP A 1 126 ? 26.127 -19.078 10.560 1.00 39.80 441 ASP A CA 1
ATOM 1056 C C . ASP A 1 126 ? 26.238 -17.961 9.539 1.00 39.63 441 ASP A C 1
ATOM 1057 O O . ASP A 1 126 ? 25.588 -18.017 8.492 1.00 40.23 441 ASP A O 1
ATOM 1062 N N . LYS A 1 127 ? 27.048 -16.955 9.816 1.00 39.12 442 LYS A N 1
ATOM 1063 C CA . LYS A 1 127 ? 27.261 -15.849 8.876 1.00 39.83 442 LYS A CA 1
ATOM 1064 C C . LYS A 1 127 ? 28.117 -16.285 7.715 1.00 38.05 442 LYS A C 1
ATOM 1065 O O . LYS A 1 127 ? 27.957 -15.812 6.603 1.00 36.59 442 LYS A O 1
ATOM 1071 N N . TYR A 1 128 ? 29.025 -17.211 7.994 1.00 37.26 443 TYR A N 1
ATOM 1072 C CA . TYR A 1 128 ? 29.922 -17.786 6.996 1.00 36.88 443 TYR A CA 1
ATOM 1073 C C . TYR A 1 128 ? 29.643 -19.259 6.946 1.00 36.14 443 TYR A C 1
ATOM 1074 O O . TYR A 1 128 ? 29.816 -19.939 7.932 1.00 35.65 443 TYR A O 1
ATOM 1083 N N . PHE A 1 129 ? 29.188 -19.752 5.798 1.00 36.62 444 PHE A N 1
ATOM 1084 C CA . PHE A 1 129 ? 28.862 -21.163 5.616 1.00 36.18 444 PHE A CA 1
ATOM 1085 C C . PHE A 1 129 ? 30.127 -22.002 5.520 1.00 36.05 444 PHE A C 1
ATOM 1086 O O . PHE A 1 129 ? 30.884 -21.877 4.595 1.00 35.21 444 PHE A O 1
ATOM 1094 N N . ASP A 1 130 ? 30.279 -22.917 6.469 1.00 36.40 445 ASP A N 1
ATOM 1095 C CA . ASP A 1 130 ? 31.504 -23.656 6.675 1.00 36.05 445 ASP A CA 1
ATOM 1096 C C . ASP A 1 130 ? 31.259 -25.137 6.371 1.00 35.92 445 ASP A C 1
ATOM 1097 O O . ASP A 1 130 ? 30.450 -25.801 7.025 1.00 35.14 445 ASP A O 1
ATOM 1102 N N . GLU A 1 131 ? 32.035 -25.651 5.406 1.00 36.11 446 GLU A N 1
ATOM 1103 C CA . GLU A 1 131 ? 31.885 -26.957 4.817 1.00 35.66 446 GLU A CA 1
ATOM 1104 C C . GLU A 1 131 ? 32.033 -28.074 5.831 1.00 35.91 446 GLU A C 1
ATOM 1105 O O . GLU A 1 131 ? 31.365 -29.128 5.739 1.00 34.76 446 GLU A O 1
ATOM 1111 N N . ASP A 1 132 ? 32.910 -27.831 6.791 1.00 35.69 447 ASP A N 1
ATOM 1112 C CA . ASP A 1 132 ? 33.229 -28.767 7.848 1.00 36.53 447 ASP A CA 1
ATOM 1113 C C . ASP A 1 132 ? 32.470 -28.569 9.166 1.00 36.01 447 ASP A C 1
ATOM 1114 O O . ASP A 1 132 ? 32.553 -29.408 10.006 1.00 36.35 447 ASP A O 1
ATOM 1119 N N . HIS A 1 133 ? 31.770 -27.468 9.368 1.00 36.32 448 HIS A N 1
ATOM 1120 C CA . HIS A 1 133 ? 31.132 -27.199 10.701 1.00 36.42 448 HIS A CA 1
ATOM 1121 C C . HIS A 1 133 ? 29.711 -26.718 10.688 1.00 35.27 448 HIS A C 1
ATOM 1122 O O . HIS A 1 133 ? 29.049 -26.910 11.670 1.00 35.71 448 HIS A O 1
ATOM 1129 N N . SER A 1 134 ? 29.264 -26.071 9.626 1.00 34.07 449 SER A N 1
ATOM 1130 C CA . SER A 1 134 ? 27.908 -25.534 9.591 1.00 34.65 449 SER A CA 1
ATOM 1131 C C . SER A 1 134 ? 26.827 -26.626 9.476 1.00 34.62 449 SER A C 1
ATOM 1132 O O . SER A 1 134 ? 26.912 -27.520 8.620 1.00 34.28 449 SER A O 1
ATOM 1135 N N . ASN A 1 135 ? 25.802 -26.503 10.312 1.00 34.32 450 ASN A N 1
ATOM 1136 C CA . ASN A 1 135 ? 24.621 -27.356 10.199 1.00 34.68 450 ASN A CA 1
ATOM 1137 C C . ASN A 1 135 ? 23.838 -27.000 8.962 1.00 35.05 450 ASN A C 1
ATOM 1138 O O . ASN A 1 135 ? 23.905 -25.868 8.472 1.00 35.69 450 ASN A O 1
ATOM 1143 N N . LEU A 1 136 ? 23.143 -27.989 8.412 1.00 34.70 451 LEU A N 1
ATOM 1144 C CA . LEU A 1 136 ? 22.387 -27.791 7.171 1.00 33.94 451 LEU A CA 1
ATOM 1145 C C . LEU A 1 136 ? 20.903 -27.688 7.588 1.00 34.07 451 LEU A C 1
ATOM 1146 O O . LEU A 1 136 ? 20.416 -28.510 8.373 1.00 34.61 451 LEU A O 1
ATOM 1151 N N . ILE A 1 137 ? 20.209 -26.651 7.134 1.00 33.32 452 ILE A N 1
ATOM 1152 C CA . ILE A 1 137 ? 18.856 -26.421 7.576 1.00 33.65 452 ILE A CA 1
ATOM 1153 C C . ILE A 1 137 ? 17.914 -26.323 6.415 1.00 34.48 452 ILE A C 1
ATOM 1154 O O . ILE A 1 137 ? 18.031 -25.429 5.590 1.00 36.50 452 ILE A O 1
ATOM 1159 N N . VAL A 1 138 ? 16.962 -27.245 6.352 1.00 33.41 453 VAL A N 1
ATOM 1160 C CA . VAL A 1 138 ? 15.906 -27.153 5.363 1.00 33.23 453 VAL A CA 1
ATOM 1161 C C . VAL A 1 138 ? 14.541 -27.129 5.997 1.00 31.92 453 VAL A C 1
ATOM 1162 O O . VAL A 1 138 ? 14.371 -27.404 7.187 1.00 31.32 453 VAL A O 1
ATOM 1166 N N . GLY A 1 139 ? 13.562 -26.783 5.187 1.00 31.90 454 GLY A N 1
ATOM 1167 C CA . GLY A 1 139 ? 12.182 -26.773 5.628 1.00 31.82 454 GLY A CA 1
ATOM 1168 C C . GLY A 1 139 ? 11.519 -28.156 5.671 1.00 31.04 454 GLY A C 1
ATOM 1169 O O . GLY A 1 139 ? 12.117 -29.142 5.309 1.00 31.81 454 GLY A O 1
ATOM 1170 N N . PRO A 1 140 ? 10.258 -28.205 6.086 1.00 31.22 455 PRO A N 1
ATOM 1171 C CA . PRO A 1 140 ? 9.508 -29.437 6.090 1.00 32.51 455 PRO A CA 1
ATOM 1172 C C . PRO A 1 140 ? 9.436 -30.080 4.697 1.00 33.00 455 PRO A C 1
ATOM 1173 O O . PRO A 1 140 ? 9.752 -29.460 3.702 1.00 32.09 455 PRO A O 1
ATOM 1177 N N . VAL A 1 141 ? 8.974 -31.316 4.646 1.00 35.23 456 VAL A N 1
ATOM 1178 C CA . VAL A 1 141 ? 8.700 -31.983 3.348 1.00 36.58 456 VAL A CA 1
ATOM 1179 C C . VAL A 1 141 ? 7.614 -31.240 2.504 1.00 37.03 456 VAL A C 1
ATOM 1180 O O . VAL A 1 141 ? 7.730 -31.183 1.311 1.00 38.93 456 VAL A O 1
ATOM 1184 N N . ASN A 1 142 ? 6.637 -30.581 3.120 1.00 38.12 457 ASN A N 1
ATOM 1185 C CA . ASN A 1 142 ? 5.679 -29.780 2.383 1.00 38.91 457 ASN A CA 1
ATOM 1186 C C . ASN A 1 142 ? 6.192 -28.480 1.724 1.00 40.21 457 ASN A C 1
ATOM 1187 O O . ASN A 1 142 ? 5.386 -27.665 1.221 1.00 42.19 457 ASN A O 1
ATOM 1192 N N . LYS A 1 143 ? 7.493 -28.241 1.783 1.00 40.41 458 LYS A N 1
ATOM 1193 C CA . LYS A 1 143 ? 8.146 -27.160 1.078 1.00 40.90 458 LYS A CA 1
ATOM 1194 C C . LYS A 1 143 ? 9.051 -27.816 0.052 1.00 40.80 458 LYS A C 1
ATOM 1195 O O . LYS A 1 143 ? 10.201 -28.111 0.325 1.00 39.66 458 LYS A O 1
ATOM 1201 N N . PRO A 1 144 ? 8.516 -28.077 -1.137 1.00 41.85 459 PRO A N 1
ATOM 1202 C CA . PRO A 1 144 ? 9.247 -28.843 -2.128 1.00 42.89 459 PRO A CA 1
ATOM 1203 C C . PRO A 1 144 ? 10.422 -28.156 -2.802 1.00 43.53 459 PRO A C 1
ATOM 1204 O O . PRO A 1 144 ? 11.211 -28.826 -3.449 1.00 44.06 459 PRO A O 1
ATOM 1208 N N . ARG A 1 145 ? 10.584 -26.854 -2.621 1.00 44.49 460 ARG A N 1
ATOM 1209 C CA . ARG A 1 145 ? 11.768 -26.198 -3.142 1.00 46.08 460 ARG A CA 1
ATOM 1210 C C . ARG A 1 145 ? 13.055 -26.865 -2.640 1.00 45.11 460 ARG A C 1
ATOM 1211 O O . ARG A 1 145 ? 14.051 -26.876 -3.369 1.00 46.45 460 ARG A O 1
ATOM 1219 N N . TRP A 1 146 ? 13.012 -27.518 -1.468 1.00 42.40 461 TRP A N 1
ATOM 1220 C CA . TRP A 1 146 ? 14.234 -28.112 -0.873 1.00 40.57 461 TRP A CA 1
ATOM 1221 C C . TRP A 1 146 ? 14.701 -29.440 -1.453 1.00 39.29 461 TRP A C 1
ATOM 1222 O O . TRP A 1 146 ? 15.758 -29.959 -1.051 1.00 37.67 461 TRP A O 1
ATOM 1233 N N . ILE A 1 147 ? 13.944 -29.987 -2.409 1.00 38.43 462 ILE A N 1
ATOM 1234 C CA . ILE A 1 147 ? 14.311 -31.249 -3.021 1.00 37.93 462 ILE A CA 1
ATOM 1235 C C . ILE A 1 147 ? 15.655 -31.211 -3.723 1.00 37.66 462 ILE A C 1
ATOM 1236 O O . ILE A 1 147 ? 16.451 -32.212 -3.688 1.00 38.67 462 ILE A O 1
ATOM 1241 N N . TYR A 1 148 ? 15.973 -30.074 -4.325 1.00 37.05 463 TYR A N 1
ATOM 1242 C CA . TYR A 1 148 ? 17.278 -29.922 -4.989 1.00 36.74 463 TYR A CA 1
ATOM 1243 C C . TYR A 1 148 ? 18.405 -29.925 -3.959 1.00 36.67 463 TYR A C 1
ATOM 1244 O O . TYR A 1 148 ? 19.374 -30.628 -4.107 1.00 36.26 463 TYR A O 1
ATOM 1253 N N . SER A 1 149 ? 18.259 -29.111 -2.911 1.00 36.36 464 SER A N 1
ATOM 1254 C CA . SER A 1 149 ? 19.269 -28.977 -1.860 1.00 36.13 464 SER A CA 1
ATOM 1255 C C . SER A 1 149 ? 19.596 -30.336 -1.196 1.00 35.96 464 SER A C 1
ATOM 1256 O O . SER A 1 149 ? 20.765 -30.715 -0.990 1.00 36.54 464 SER A O 1
ATOM 1259 N N . VAL A 1 150 ? 18.547 -31.057 -0.874 1.00 36.01 465 VAL A N 1
ATOM 1260 C CA . VAL A 1 150 ? 18.645 -32.320 -0.164 1.00 35.51 465 VAL A CA 1
ATOM 1261 C C . VAL A 1 150 ? 19.119 -33.447 -1.086 1.00 35.47 465 VAL A C 1
ATOM 1262 O O . VAL A 1 150 ? 19.876 -34.320 -0.653 1.00 35.90 465 VAL A O 1
ATOM 1266 N N . SER A 1 151 ? 18.726 -33.438 -2.348 1.00 35.96 466 SER A N 1
ATOM 1267 C CA . SER A 1 151 ? 19.306 -34.416 -3.319 1.00 36.95 466 SER A CA 1
ATOM 1268 C C . SER A 1 151 ? 20.832 -34.290 -3.453 1.00 37.87 466 SER A C 1
ATOM 1269 O O . SER A 1 151 ? 21.590 -35.279 -3.446 1.00 38.19 466 SER A O 1
ATOM 1272 N N . LYS A 1 152 ? 21.280 -33.052 -3.516 1.00 38.51 467 LYS A N 1
ATOM 1273 C CA . LYS A 1 152 ? 22.704 -32.763 -3.668 1.00 37.47 467 LYS A CA 1
ATOM 1274 C C . LYS A 1 152 ? 23.467 -33.117 -2.416 1.00 37.30 467 LYS A C 1
ATOM 1275 O O . LYS A 1 152 ? 24.575 -33.695 -2.475 1.00 37.23 467 LYS A O 1
ATOM 1281 N N . GLN A 1 153 ? 22.874 -32.818 -1.272 1.00 36.69 468 GLN A N 1
ATOM 1282 C CA . GLN A 1 153 ? 23.470 -33.195 0.010 1.00 36.05 468 GLN A CA 1
ATOM 1283 C C . GLN A 1 153 ? 23.600 -34.701 0.207 1.00 35.86 468 GLN A C 1
ATOM 1284 O O . GLN A 1 153 ? 24.601 -35.194 0.682 1.00 34.29 468 GLN A O 1
ATOM 1290 N N . LEU A 1 154 ? 22.561 -35.449 -0.152 1.00 36.34 469 LEU A N 1
ATOM 1291 C CA . LEU A 1 154 ? 22.635 -36.877 -0.027 1.00 36.41 469 LEU A CA 1
ATOM 1292 C C . LEU A 1 154 ? 23.711 -37.434 -0.968 1.00 36.66 469 LEU A C 1
ATOM 1293 O O . LEU A 1 154 ? 24.496 -38.311 -0.595 1.00 37.10 469 LEU A O 1
ATOM 1298 N N . LEU A 1 155 ? 23.795 -36.898 -2.157 1.00 36.87 470 LEU A N 1
ATOM 1299 C CA . LEU A 1 155 ? 24.896 -37.260 -3.049 1.00 38.12 470 LEU A CA 1
ATOM 1300 C C . LEU A 1 155 ? 26.285 -37.012 -2.452 1.00 37.79 470 LEU A C 1
ATOM 1301 O O . LEU A 1 155 ? 27.142 -37.890 -2.508 1.00 36.56 470 LEU A O 1
ATOM 1306 N N . ASP A 1 156 ? 26.481 -35.856 -1.809 1.00 37.73 471 ASP A N 1
ATOM 1307 C CA . ASP A 1 156 ? 27.717 -35.610 -1.037 1.00 37.69 471 ASP A CA 1
ATOM 1308 C C . ASP A 1 156 ? 27.975 -36.681 -0.001 1.00 36.44 471 ASP A C 1
ATOM 1309 O O . ASP A 1 156 ? 29.094 -37.140 0.147 1.00 37.09 471 ASP A O 1
ATOM 1314 N N . ARG A 1 157 ? 26.963 -37.028 0.777 1.00 35.23 472 ARG A N 1
ATOM 1315 C CA . ARG A 1 157 ? 27.121 -38.057 1.792 1.00 34.91 472 ARG A CA 1
ATOM 1316 C C . ARG A 1 157 ? 27.469 -39.421 1.207 1.00 34.60 472 ARG A C 1
ATOM 1317 O O . ARG A 1 157 ? 28.243 -40.154 1.757 1.00 34.34 472 ARG A O 1
ATOM 1325 N N . VAL A 1 158 ? 26.892 -39.749 0.057 1.00 35.72 473 VAL A N 1
ATOM 1326 C CA . VAL A 1 158 ? 27.200 -40.982 -0.626 1.00 35.91 473 VAL A CA 1
ATOM 1327 C C . VAL A 1 158 ? 28.628 -40.990 -1.147 1.00 36.56 473 VAL A C 1
ATOM 1328 O O . VAL A 1 158 ? 29.364 -41.971 -0.976 1.00 36.08 473 VAL A O 1
ATOM 1332 N N . ILE A 1 159 ? 29.057 -39.872 -1.734 1.00 37.50 474 ILE A N 1
ATOM 1333 C CA . ILE A 1 159 ? 30.478 -39.717 -2.092 1.00 36.91 474 ILE A CA 1
ATOM 1334 C C . ILE A 1 159 ? 31.392 -39.878 -0.881 1.00 36.39 474 ILE A C 1
ATOM 1335 O O . ILE A 1 159 ? 32.400 -40.600 -0.931 1.00 35.64 474 ILE A O 1
ATOM 1340 N N . TRP A 1 160 ? 31.012 -39.247 0.219 1.00 36.25 475 TRP A N 1
ATOM 1341 C CA . TRP A 1 160 ? 31.794 -39.314 1.429 1.00 36.26 475 TRP A CA 1
ATOM 1342 C C . TRP A 1 160 ? 31.955 -40.770 1.895 1.00 35.63 475 TRP A C 1
ATOM 1343 O O . TRP A 1 160 ? 33.024 -41.208 2.243 1.00 35.07 475 TRP A O 1
ATOM 1354 N N . ALA A 1 161 ? 30.863 -41.502 1.881 1.00 35.83 476 ALA A N 1
ATOM 1355 C CA . ALA A 1 161 ? 30.840 -42.911 2.254 1.00 35.46 476 ALA A CA 1
ATOM 1356 C C . ALA A 1 161 ? 31.690 -43.808 1.339 1.00 34.97 476 ALA A C 1
ATOM 1357 O O . ALA A 1 161 ? 32.398 -44.664 1.809 1.00 34.28 476 ALA A O 1
ATOM 1359 N N . TYR A 1 162 ? 31.653 -43.570 0.044 1.00 35.63 477 TYR A N 1
ATOM 1360 C CA . TYR A 1 162 ? 32.509 -44.294 -0.874 1.00 36.53 477 TYR A CA 1
ATOM 1361 C C . TYR A 1 162 ? 33.943 -44.000 -0.593 1.00 38.38 477 TYR A C 1
ATOM 1362 O O . TYR A 1 162 ? 34.807 -44.903 -0.673 1.00 39.04 477 TYR A O 1
ATOM 1371 N N . GLY A 1 163 ? 34.214 -42.752 -0.225 1.00 39.73 478 GLY A N 1
ATOM 1372 C CA . GLY A 1 163 ? 35.559 -42.352 0.172 1.00 40.31 478 GLY A CA 1
ATOM 1373 C C . GLY A 1 163 ? 36.060 -43.066 1.400 1.00 41.30 478 GLY A C 1
ATOM 1374 O O . GLY A 1 163 ? 37.186 -43.520 1.432 1.00 41.29 478 GLY A O 1
ATOM 1375 N N . GLU A 1 164 ? 35.235 -43.118 2.430 1.00 43.11 479 GLU A N 1
ATOM 1376 C CA . GLU A 1 164 ? 35.552 -43.789 3.681 1.00 44.23 479 GLU A CA 1
ATOM 1377 C C . GLU A 1 164 ? 35.673 -45.296 3.504 1.00 42.84 479 GLU A C 1
ATOM 1378 O O . GLU A 1 164 ? 36.497 -45.955 4.132 1.00 42.43 479 GLU A O 1
ATOM 1384 N N . LYS A 1 165 ? 34.772 -45.878 2.739 1.00 41.97 480 LYS A N 1
ATOM 1385 C CA . LYS A 1 165 ? 34.636 -47.321 2.766 1.00 42.36 480 LYS A CA 1
ATOM 1386 C C . LYS A 1 165 ? 35.266 -48.015 1.585 1.00 42.26 480 LYS A C 1
ATOM 1387 O O . LYS A 1 165 ? 35.604 -49.222 1.671 1.00 41.13 480 LYS A O 1
ATOM 1393 N N . GLU A 1 166 ? 35.430 -47.283 0.494 1.00 41.48 481 GLU A N 1
ATOM 1394 C CA . GLU A 1 166 ? 35.785 -47.937 -0.744 1.00 42.98 481 GLU A CA 1
ATOM 1395 C C . GLU A 1 166 ? 37.010 -47.287 -1.409 1.00 41.61 481 GLU A C 1
ATOM 1396 O O . GLU A 1 166 ? 37.291 -47.532 -2.561 1.00 42.39 481 GLU A O 1
ATOM 1402 N N . GLY A 1 167 ? 37.6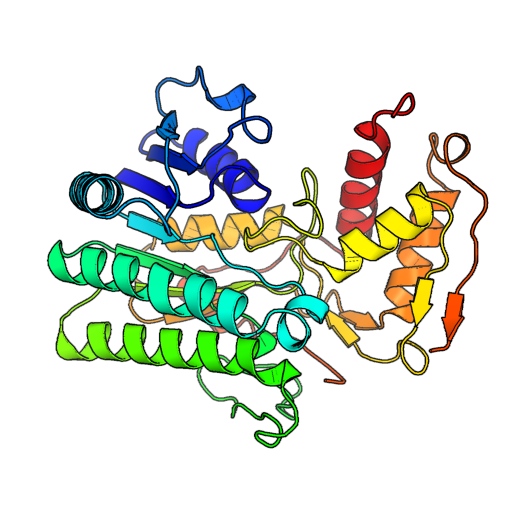81 -46.417 -0.672 1.00 40.21 482 GLY A N 1
ATOM 1403 C CA . GLY A 1 167 ? 38.852 -45.694 -1.126 1.00 39.43 482 GLY A CA 1
ATOM 1404 C C . GLY A 1 167 ? 38.627 -44.767 -2.304 1.00 38.68 482 GLY A C 1
ATOM 1405 O O . GLY A 1 167 ? 39.565 -44.490 -3.007 1.00 38.65 482 GLY A O 1
ATOM 1406 N N . LEU A 1 168 ? 37.408 -44.292 -2.536 1.00 36.64 483 LEU A N 1
ATOM 1407 C CA . LEU A 1 168 ? 37.213 -43.287 -3.594 1.00 36.39 483 LEU A CA 1
ATOM 1408 C C . LEU A 1 168 ? 37.989 -42.032 -3.296 1.00 35.86 483 LEU A C 1
ATOM 1409 O O . LEU A 1 168 ? 37.887 -41.462 -2.206 1.00 35.95 483 LEU A O 1
ATOM 1414 N N . GLN A 1 169 ? 38.748 -41.574 -4.284 1.00 36.56 484 GLN A N 1
ATOM 1415 C CA . GLN A 1 169 ? 39.407 -40.276 -4.201 1.00 36.18 484 GLN A CA 1
ATOM 1416 C C . GLN A 1 169 ? 38.467 -39.186 -4.750 1.00 35.15 484 GLN A C 1
ATOM 1417 O O . GLN A 1 169 ? 38.086 -39.164 -5.8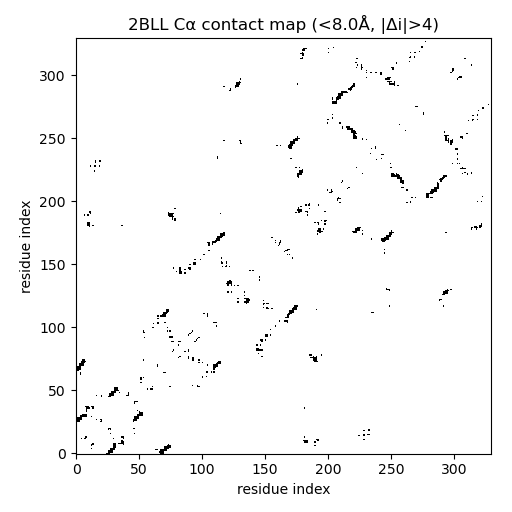97 1.00 35.78 484 GLN A O 1
ATOM 1423 N N . PHE A 1 170 ? 38.090 -38.255 -3.899 1.00 36.02 485 PHE A N 1
ATOM 1424 C CA . PHE A 1 170 ? 37.214 -37.192 -4.279 1.00 35.23 485 PHE A CA 1
ATOM 1425 C C . PHE A 1 170 ? 37.626 -35.851 -3.734 1.00 34.65 485 PHE A C 1
ATOM 1426 O O . PHE A 1 170 ? 38.289 -35.731 -2.724 1.00 34.22 485 PHE A O 1
ATOM 1434 N N . THR A 1 171 ? 37.188 -34.823 -4.443 1.00 34.95 486 THR A N 1
ATOM 1435 C CA . THR A 1 171 ? 37.061 -33.511 -3.879 1.00 35.45 486 THR A CA 1
ATOM 1436 C C . THR A 1 171 ? 35.693 -33.019 -4.248 1.00 35.93 486 THR A C 1
ATOM 1437 O O . THR A 1 171 ? 35.264 -33.182 -5.421 1.00 36.21 486 THR A O 1
ATOM 1441 N N . LEU A 1 172 ? 35.017 -32.418 -3.255 1.00 35.32 487 LEU A N 1
ATOM 1442 C CA . LEU A 1 172 ? 33.751 -31.747 -3.509 1.00 35.71 487 LEU A CA 1
ATOM 1443 C C . LEU A 1 172 ? 33.956 -30.254 -3.600 1.00 35.78 487 LEU A C 1
ATOM 1444 O O . LEU A 1 172 ? 34.668 -29.697 -2.778 1.00 34.59 487 LEU A O 1
ATOM 1449 N N . PHE A 1 173 ? 33.329 -29.583 -4.573 1.00 35.37 488 PHE A N 1
ATOM 1450 C CA . PHE A 1 173 ? 33.390 -28.135 -4.545 1.00 36.33 488 PHE A CA 1
ATOM 1451 C C . PHE A 1 173 ? 32.026 -27.491 -4.578 1.00 36.22 488 PHE A C 1
ATOM 1452 O O . PHE A 1 173 ? 31.065 -28.082 -5.074 1.00 35.45 488 PHE A O 1
ATOM 1460 N N . ARG A 1 174 ? 31.935 -26.311 -3.941 1.00 36.74 489 ARG A N 1
ATOM 1461 C CA . ARG A 1 174 ? 30.697 -25.538 -3.908 1.00 36.42 489 ARG A CA 1
ATOM 1462 C C . ARG A 1 174 ? 30.930 -24.165 -4.473 1.00 36.92 489 ARG A C 1
ATOM 1463 O O . ARG A 1 174 ? 31.495 -23.292 -3.807 1.00 38.31 489 ARG A O 1
ATOM 1471 N N . PRO A 1 175 ? 30.463 -23.932 -5.708 1.00 37.00 490 PRO A N 1
ATOM 1472 C CA . PRO A 1 175 ? 30.571 -22.589 -6.266 1.00 36.73 490 PRO A CA 1
ATOM 1473 C C . PRO A 1 175 ? 29.556 -21.623 -5.710 1.00 37.66 490 PRO A C 1
ATOM 1474 O O . PRO A 1 175 ? 28.407 -21.996 -5.490 1.00 39.89 490 PRO A O 1
ATOM 1478 N N . PHE A 1 176 ? 29.993 -20.394 -5.424 1.00 37.39 491 PHE A N 1
ATOM 1479 C CA . PHE A 1 176 ? 29.069 -19.315 -5.039 1.00 36.67 491 PHE A CA 1
ATOM 1480 C C . PHE A 1 176 ? 28.981 -18.240 -6.126 1.00 36.09 491 PHE A C 1
ATOM 1481 O O . PHE A 1 176 ? 29.877 -17.429 -6.229 1.00 34.89 491 PHE A O 1
ATOM 1489 N N . ASN A 1 177 ? 27.897 -18.274 -6.922 1.00 36.26 492 ASN A N 1
ATOM 1490 C CA . ASN A 1 177 ? 27.597 -17.306 -8.017 1.00 36.33 492 ASN A CA 1
ATOM 1491 C C . ASN A 1 177 ? 28.786 -16.914 -8.896 1.00 36.31 492 ASN A C 1
ATOM 1492 O O . ASN A 1 177 ? 29.150 -15.767 -9.025 1.00 35.60 492 ASN A O 1
ATOM 1497 N N . TRP A 1 178 ? 29.419 -17.906 -9.495 1.00 36.96 493 TRP A N 1
ATOM 1498 C CA . TRP A 1 178 ? 30.451 -17.656 -10.479 1.00 37.26 493 TRP A CA 1
ATOM 1499 C C . TRP A 1 178 ? 29.841 -16.942 -11.689 1.00 38.63 493 TRP A C 1
ATOM 1500 O O . TRP A 1 178 ? 28.666 -17.184 -12.093 1.00 38.25 493 TRP A O 1
ATOM 1511 N N . MET A 1 179 ? 30.627 -16.043 -12.253 1.00 38.70 494 MET A N 1
ATOM 1512 C CA . MET A 1 179 ? 30.140 -15.205 -13.315 1.00 38.87 494 MET A CA 1
ATOM 1513 C C . MET A 1 179 ? 31.303 -14.722 -14.138 1.00 37.55 494 MET A C 1
ATOM 1514 O O . MET A 1 179 ? 32.444 -14.578 -13.656 1.00 34.86 494 MET A O 1
ATOM 1519 N N . GLY A 1 180 ? 30.990 -14.510 -15.412 1.00 37.02 495 GLY A N 1
ATOM 1520 C CA . GLY A 1 180 ? 31.940 -13.977 -16.356 1.00 36.52 495 GLY A CA 1
ATOM 1521 C C . GLY A 1 180 ? 31.364 -14.191 -17.721 1.00 36.82 495 GLY A C 1
ATOM 1522 O O . GLY A 1 180 ? 30.158 -14.462 -17.831 1.00 36.20 495 GLY A O 1
ATOM 1523 N N . PRO A 1 181 ? 32.239 -14.148 -18.753 1.00 36.53 496 PRO A N 1
ATOM 1524 C CA . PRO A 1 181 ? 31.917 -14.453 -20.131 1.00 36.79 496 PRO A CA 1
ATOM 1525 C C . PRO A 1 181 ? 31.372 -15.875 -20.301 1.00 37.42 496 PRO A C 1
ATOM 1526 O O . PRO A 1 181 ? 31.702 -16.804 -19.532 1.00 37.47 496 PRO A O 1
ATOM 1530 N N . ARG A 1 182 ? 30.528 -16.023 -21.306 1.00 38.54 497 ARG A N 1
ATOM 1531 C CA . ARG A 1 182 ? 29.964 -17.329 -21.763 1.00 39.36 497 ARG A CA 1
ATOM 1532 C C . ARG A 1 182 ? 29.102 -18.050 -20.736 1.00 38.59 497 ARG A C 1
ATOM 1533 O O . ARG A 1 182 ? 29.221 -19.263 -20.558 1.00 37.84 497 ARG A O 1
ATOM 1541 N N . LEU A 1 183 ? 28.239 -17.280 -20.081 1.00 38.55 498 LEU A N 1
ATOM 1542 C CA . LEU A 1 183 ? 27.266 -17.780 -19.126 1.00 39.30 498 LEU A CA 1
ATOM 1543 C C . LEU A 1 183 ? 26.376 -18.880 -19.725 1.00 39.50 498 LEU A C 1
ATOM 1544 O O . LEU A 1 183 ? 25.998 -18.818 -20.876 1.00 39.88 498 LEU A O 1
ATOM 1549 N N . ASP A 1 184 ? 26.023 -19.883 -18.952 1.00 40.49 499 ASP A N 1
ATOM 1550 C CA . ASP A 1 184 ? 25.040 -20.873 -19.444 1.00 41.63 499 ASP A CA 1
ATOM 1551 C C . ASP A 1 184 ? 23.719 -20.153 -19.697 1.00 43.41 499 ASP A C 1
ATOM 1552 O O . ASP A 1 184 ? 23.419 -19.125 -19.067 1.00 44.11 499 ASP A O 1
ATOM 1557 N N . ASN A 1 185 ? 22.946 -20.690 -20.614 1.00 45.03 500 ASN A N 1
ATOM 1558 C CA . ASN A 1 185 ? 21.573 -20.309 -20.760 1.00 47.20 500 ASN A CA 1
ATOM 1559 C C . ASN A 1 185 ? 20.861 -20.669 -19.468 1.00 47.40 500 ASN A C 1
ATOM 1560 O O . ASN A 1 185 ? 21.186 -21.645 -18.816 1.00 45.98 500 ASN A O 1
ATOM 1565 N N . LEU A 1 186 ? 19.836 -19.909 -19.153 1.00 48.15 501 LEU A N 1
ATOM 1566 C CA . LEU A 1 186 ? 19.068 -20.096 -17.944 1.00 49.53 501 LEU A CA 1
ATOM 1567 C C . LEU A 1 186 ? 18.465 -21.497 -17.783 1.00 50.52 501 LEU A C 1
ATOM 1568 O O . LEU A 1 186 ? 18.350 -21.975 -16.685 1.00 53.45 501 LEU A O 1
ATOM 1573 N N . ASN A 1 187 ? 18.057 -22.148 -18.849 1.00 50.90 502 ASN A N 1
ATOM 1574 C CA . ASN A 1 187 ? 17.493 -23.491 -18.743 1.00 51.04 502 ASN A CA 1
ATOM 1575 C C . ASN A 1 187 ? 18.447 -24.596 -19.226 1.00 50.60 502 ASN A C 1
ATOM 1576 O O . ASN A 1 187 ? 18.006 -25.674 -19.665 1.00 50.43 502 ASN A O 1
ATOM 1581 N N . ALA A 1 188 ? 19.750 -24.341 -19.214 1.00 48.61 503 ALA A N 1
ATOM 1582 C CA . ALA A 1 188 ? 20.665 -25.429 -19.564 1.00 46.72 503 ALA A CA 1
ATOM 1583 C C . ALA A 1 188 ? 20.895 -26.223 -18.265 1.00 44.75 503 ALA A C 1
ATOM 1584 O O . ALA A 1 188 ? 21.096 -25.660 -17.198 1.00 45.14 503 ALA A O 1
ATOM 1586 N N . ALA A 1 189 ? 20.835 -27.521 -18.365 1.00 42.55 504 ALA A N 1
ATOM 1587 C CA . ALA A 1 189 ? 21.099 -28.411 -17.261 1.00 42.66 504 ALA A CA 1
ATOM 1588 C C . ALA A 1 189 ? 22.646 -28.608 -17.033 1.00 41.64 504 ALA A C 1
ATOM 1589 O O . ALA A 1 189 ? 23.170 -29.718 -17.039 1.00 41.26 504 ALA A O 1
ATOM 1591 N N . ARG A 1 190 ? 23.372 -27.513 -16.853 1.00 41.55 505 ARG A N 1
ATOM 1592 C CA . ARG A 1 190 ? 24.829 -27.539 -16.643 1.00 42.44 505 ARG A CA 1
ATOM 1593 C C . ARG A 1 190 ? 25.114 -26.642 -15.430 1.00 43.45 505 ARG A C 1
ATOM 1594 O O . ARG A 1 190 ? 24.559 -25.565 -15.288 1.00 45.14 505 ARG A O 1
ATOM 1602 N N . ILE A 1 191 ? 25.934 -27.108 -14.526 1.00 44.19 506 ILE A N 1
ATOM 1603 C CA . ILE A 1 191 ? 26.218 -26.375 -13.303 1.00 44.00 506 ILE A CA 1
ATOM 1604 C C . ILE A 1 191 ? 27.227 -25.305 -13.619 1.00 43.14 506 ILE A C 1
ATOM 1605 O O . ILE A 1 191 ? 28.140 -25.480 -14.420 1.00 42.92 506 ILE A O 1
ATOM 1614 N N . GLY A 1 192 ? 27.026 -24.181 -12.989 1.00 43.24 507 GLY A N 1
ATOM 1615 C CA . GLY A 1 192 ? 28.130 -23.286 -12.764 1.00 44.42 507 GLY A CA 1
ATOM 1616 C C . GLY A 1 192 ? 27.899 -21.812 -12.781 1.00 43.46 507 GLY A C 1
ATOM 1617 O O . GLY A 1 192 ? 28.558 -21.148 -12.001 1.00 44.91 507 GLY A O 1
ATOM 1618 N N . SER A 1 193 ? 27.115 -21.303 -13.727 1.00 41.89 508 SER A N 1
ATOM 1619 C CA . SER A 1 193 ? 26.878 -19.853 -13.809 1.00 42.93 508 SER A CA 1
ATOM 1620 C C . SER A 1 193 ? 25.729 -19.365 -12.950 1.00 41.94 508 SER A C 1
ATOM 1621 O O . SER A 1 193 ? 24.683 -19.980 -12.920 1.00 42.31 508 SER A O 1
ATOM 1624 N N . SER A 1 194 ? 25.980 -18.260 -12.265 1.00 41.21 509 SER A N 1
ATOM 1625 C CA . SER A 1 194 ? 24.994 -17.550 -11.455 1.00 41.54 509 SER A CA 1
ATOM 1626 C C . SER A 1 194 ? 23.717 -17.260 -12.203 1.00 41.64 509 SER A C 1
ATOM 1627 O O . SER A 1 194 ? 23.681 -16.508 -13.196 1.00 40.15 509 SER A O 1
ATOM 1630 N N . ARG A 1 195 ? 22.668 -17.908 -11.738 1.00 42.61 510 ARG A N 1
ATOM 1631 C CA . ARG A 1 195 ? 21.381 -17.786 -12.343 1.00 43.72 510 ARG A CA 1
ATOM 1632 C C . ARG A 1 195 ? 20.832 -16.405 -12.026 1.00 43.63 510 ARG A C 1
ATOM 1633 O O . ARG A 1 195 ? 20.227 -15.782 -12.892 1.00 43.14 510 ARG A O 1
ATOM 1641 N N . ALA A 1 196 ? 21.154 -15.870 -10.845 1.00 43.17 511 ALA A N 1
ATOM 1642 C CA . ALA A 1 196 ? 20.735 -14.530 -10.485 1.00 42.92 511 ALA A CA 1
ATOM 1643 C C . ALA A 1 196 ? 21.333 -13.456 -11.413 1.00 43.13 511 ALA A C 1
ATOM 1644 O O . ALA A 1 196 ? 20.594 -12.591 -11.943 1.00 41.85 511 ALA A O 1
ATOM 1646 N N . ILE A 1 197 ? 22.640 -13.504 -11.703 1.00 42.14 512 ILE A N 1
ATOM 1647 C CA . ILE A 1 197 ? 23.091 -12.480 -12.646 1.00 42.42 512 ILE A CA 1
ATOM 1648 C C . ILE A 1 197 ? 22.659 -12.698 -14.091 1.00 40.72 512 ILE A C 1
ATOM 1649 O O . ILE A 1 197 ? 22.405 -11.735 -14.823 1.00 39.26 512 ILE A O 1
ATOM 1654 N N . THR A 1 198 ? 22.536 -13.954 -14.509 1.00 39.71 513 THR A N 1
ATOM 1655 C CA . THR A 1 198 ? 22.079 -14.204 -15.878 1.00 39.81 513 THR A CA 1
ATOM 1656 C C . THR A 1 198 ? 20.670 -13.639 -16.045 1.00 39.13 513 THR A C 1
ATOM 1657 O O . THR A 1 198 ? 20.384 -13.030 -17.036 1.00 38.25 513 THR A O 1
ATOM 1661 N N . GLN A 1 199 ? 19.822 -13.822 -15.042 1.00 39.37 514 GLN A N 1
ATOM 1662 C CA . GLN A 1 199 ? 18.419 -13.379 -15.101 1.00 39.92 514 GLN A CA 1
ATOM 1663 C C . GLN A 1 199 ? 18.336 -11.876 -15.195 1.00 39.04 514 GLN A C 1
ATOM 1664 O O . GLN A 1 199 ? 17.674 -11.347 -16.065 1.00 38.98 514 GLN A O 1
ATOM 1670 N N . LEU A 1 200 ? 19.048 -11.208 -14.305 1.00 39.00 515 LEU A N 1
ATOM 1671 C CA . LEU A 1 200 ? 19.109 -9.772 -14.312 1.00 39.23 515 LEU A CA 1
ATOM 1672 C C . LEU A 1 200 ? 19.642 -9.167 -15.584 1.00 38.16 515 LEU A C 1
ATOM 1673 O O . LEU A 1 200 ? 19.084 -8.175 -16.044 1.00 37.48 515 LEU A O 1
ATOM 1678 N N . ILE A 1 201 ? 20.724 -9.723 -16.119 1.00 38.06 516 ILE A N 1
ATOM 1679 C CA . ILE A 1 201 ? 21.288 -9.231 -17.371 1.00 38.40 516 ILE A CA 1
ATOM 1680 C C . ILE A 1 201 ? 20.254 -9.443 -18.447 1.00 37.81 516 ILE A C 1
ATOM 1681 O O . ILE A 1 201 ? 20.075 -8.600 -19.300 1.00 37.09 516 ILE A O 1
ATOM 1686 N N . LEU A 1 202 ? 19.563 -10.568 -18.386 1.00 38.22 517 LEU A N 1
ATOM 1687 C CA . LEU A 1 202 ? 18.463 -10.867 -19.319 1.00 39.80 517 LEU A CA 1
ATOM 1688 C C . LEU A 1 202 ? 17.326 -9.872 -19.248 1.00 38.77 517 LEU A C 1
ATOM 1689 O O . LEU A 1 202 ? 16.818 -9.439 -20.273 1.00 38.50 517 LEU A O 1
ATOM 1694 N N . ASN A 1 203 ? 16.946 -9.492 -18.036 1.00 39.26 518 ASN A N 1
ATOM 1695 C CA . ASN A 1 203 ? 15.958 -8.414 -17.859 1.00 38.63 518 ASN A CA 1
ATOM 1696 C C . ASN A 1 203 ? 16.365 -7.144 -18.583 1.00 38.63 518 ASN A C 1
ATOM 1697 O O . ASN A 1 203 ? 15.545 -6.494 -19.240 1.00 37.48 518 ASN A O 1
ATOM 1702 N N . LEU A 1 204 ? 17.632 -6.769 -18.459 1.00 38.23 519 LEU A N 1
ATOM 1703 C CA . LEU A 1 204 ? 18.075 -5.536 -19.075 1.00 38.39 519 LEU A CA 1
ATOM 1704 C C . LEU A 1 204 ? 18.106 -5.673 -20.605 1.00 37.66 519 LEU A C 1
ATOM 1705 O O . LEU A 1 204 ? 17.748 -4.760 -21.335 1.00 37.22 519 LEU A O 1
ATOM 1710 N N . VAL A 1 205 ? 18.589 -6.819 -21.065 1.00 38.27 520 VAL A N 1
ATOM 1711 C CA . VAL A 1 205 ? 18.673 -7.131 -22.463 1.00 39.14 520 VAL A CA 1
ATOM 1712 C C . VAL A 1 205 ? 17.286 -7.163 -23.114 1.00 39.15 520 VAL A C 1
ATOM 1713 O O . VAL A 1 205 ? 17.114 -6.594 -24.167 1.00 36.93 520 VAL A O 1
ATOM 1717 N N . GLU A 1 206 ? 16.311 -7.778 -22.440 1.00 40.53 521 GLU A N 1
ATOM 1718 C CA . GLU A 1 206 ? 14.951 -7.917 -22.967 1.00 42.42 521 GLU A CA 1
ATOM 1719 C C . GLU A 1 206 ? 14.059 -6.722 -22.698 1.00 42.26 521 GLU A C 1
ATOM 1720 O O . GLU A 1 206 ? 13.002 -6.628 -23.284 1.00 41.35 521 GLU A O 1
ATOM 1726 N N . GLY A 1 207 ? 14.463 -5.839 -21.796 1.00 43.17 522 GLY A N 1
ATOM 1727 C CA . GLY A 1 207 ? 13.566 -4.829 -21.272 1.00 44.44 522 GLY A CA 1
ATOM 1728 C C . GLY A 1 207 ? 12.427 -5.385 -20.437 1.00 45.23 522 GLY A C 1
ATOM 1729 O O . GLY A 1 207 ? 11.322 -4.883 -20.507 1.00 46.10 522 GLY A O 1
ATOM 1730 N N . SER A 1 208 ? 12.674 -6.436 -19.669 1.00 46.48 523 SER A N 1
ATOM 1731 C CA . SER A 1 208 ? 11.725 -6.854 -18.645 1.00 47.56 523 SER A CA 1
ATOM 1732 C C . SER A 1 208 ? 12.149 -6.317 -17.247 1.00 48.52 523 SER A C 1
ATOM 1733 O O . SER A 1 208 ? 13.280 -5.831 -17.063 1.00 47.72 523 SER A O 1
ATOM 1736 N N . PRO A 1 209 ? 11.220 -6.362 -16.265 1.00 50.06 524 PRO A N 1
ATOM 1737 C CA . PRO A 1 209 ? 11.551 -5.766 -14.980 1.00 50.24 524 PRO A CA 1
ATOM 1738 C C . PRO A 1 209 ? 12.417 -6.680 -14.133 1.00 50.65 524 PRO A C 1
ATOM 1739 O O . PRO A 1 209 ? 12.419 -7.912 -14.333 1.00 50.31 524 PRO A O 1
ATOM 1743 N N . ILE A 1 210 ? 13.151 -6.078 -13.200 1.00 51.65 525 ILE A N 1
ATOM 1744 C CA . ILE A 1 210 ? 13.875 -6.845 -12.193 1.00 52.63 525 ILE A CA 1
ATOM 1745 C C . ILE A 1 210 ? 13.004 -7.050 -10.957 1.00 53.26 525 ILE A C 1
ATOM 1746 O O . ILE A 1 210 ? 12.716 -6.113 -10.219 1.00 52.43 525 ILE A O 1
ATOM 1751 N N . LYS A 1 211 ? 12.643 -8.315 -10.756 1.00 54.49 526 LYS A N 1
ATOM 1752 C CA . LYS A 1 211 ? 11.893 -8.809 -9.615 1.00 55.68 526 LYS A CA 1
ATOM 1753 C C . LYS A 1 211 ? 12.750 -8.824 -8.342 1.00 56.07 526 LYS A C 1
ATOM 1754 O O . LYS A 1 211 ? 13.745 -9.538 -8.268 1.00 56.67 526 LYS A O 1
ATOM 1760 N N . LEU A 1 212 ? 12.347 -8.020 -7.362 1.00 56.53 527 LEU A N 1
ATOM 1761 C CA . LEU A 1 212 ? 12.873 -8.041 -6.009 1.00 57.29 527 LEU A CA 1
ATOM 1762 C C . LEU A 1 212 ? 11.875 -8.753 -5.076 1.00 57.91 527 LEU A C 1
ATOM 1763 O O . LEU A 1 212 ? 10.973 -8.138 -4.484 1.00 57.13 527 LEU A O 1
ATOM 1768 N N . ILE A 1 213 ? 12.051 -10.071 -4.972 1.00 59.41 528 ILE A N 1
ATOM 1769 C CA . ILE A 1 213 ? 11.218 -10.921 -4.115 1.00 60.14 528 ILE A CA 1
ATOM 1770 C C . ILE A 1 213 ? 11.349 -10.447 -2.654 1.00 60.55 528 ILE A C 1
ATOM 1771 O O . ILE A 1 213 ? 12.401 -10.576 -2.037 1.00 60.99 528 ILE A O 1
ATOM 1776 N N . ASP A 1 214 ? 10.269 -9.816 -2.181 1.00 60.28 529 ASP A N 1
ATOM 1777 C CA . ASP A 1 214 ? 10.144 -9.187 -0.848 1.00 60.41 529 ASP A CA 1
ATOM 1778 C C . ASP A 1 214 ? 11.079 -7.984 -0.594 1.00 60.15 529 ASP A C 1
ATOM 1779 O O . ASP A 1 214 ? 11.408 -7.655 0.562 1.00 59.39 529 ASP A O 1
ATOM 1784 N N . GLY A 1 215 ? 11.419 -7.286 -1.684 1.00 59.43 530 GLY A N 1
ATOM 1785 C CA . GLY A 1 215 ? 12.300 -6.117 -1.634 1.00 58.63 530 GLY A CA 1
ATOM 1786 C C . GLY A 1 215 ? 13.733 -6.438 -2.044 1.00 57.63 530 GLY A C 1
ATOM 1787 O O . GLY A 1 215 ? 14.541 -5.529 -2.195 1.00 57.05 530 GLY A O 1
ATOM 1788 N N . GLY A 1 216 ? 14.045 -7.725 -2.227 1.00 57.00 531 GLY A N 1
ATOM 1789 C CA . GLY A 1 216 ? 15.375 -8.168 -2.703 1.00 56.58 531 GLY A CA 1
ATOM 1790 C C . GLY A 1 216 ? 16.458 -7.861 -1.675 1.00 55.98 531 GLY A C 1
ATOM 1791 O O . GLY A 1 216 ? 17.550 -7.413 -2.025 1.00 55.34 531 GLY A O 1
ATOM 1792 N N . LYS A 1 217 ? 16.133 -8.084 -0.403 1.00 55.46 532 LYS A N 1
ATOM 1793 C CA . LYS A 1 217 ? 17.055 -7.804 0.696 1.00 55.68 532 LYS A CA 1
ATOM 1794 C C . LYS A 1 217 ? 17.946 -9.017 1.012 1.00 54.91 532 LYS A C 1
ATOM 1795 O O . LYS A 1 217 ? 18.885 -8.910 1.793 1.00 55.87 532 LYS A O 1
ATOM 1801 N N . GLN A 1 218 ? 17.675 -10.156 0.383 1.00 54.04 533 GLN A N 1
ATOM 1802 C CA . GLN A 1 218 ? 18.501 -11.341 0.585 1.00 53.65 533 GLN A CA 1
ATOM 1803 C C . GLN A 1 218 ? 19.873 -11.140 -0.092 1.00 52.34 533 GLN A C 1
ATOM 1804 O O . GLN A 1 218 ? 19.968 -10.616 -1.205 1.00 51.76 533 GLN A O 1
ATOM 1810 N N . LYS A 1 219 ? 20.919 -11.479 0.657 1.00 50.72 534 LYS A N 1
ATOM 1811 C CA . LYS A 1 219 ? 22.297 -11.175 0.316 1.00 50.34 534 LYS A CA 1
ATOM 1812 C C . LYS A 1 219 ? 23.003 -12.413 -0.263 1.00 48.50 534 LYS A C 1
ATOM 1813 O O . LYS A 1 219 ? 22.826 -13.525 0.203 1.00 48.27 534 LYS A O 1
ATOM 1819 N N . ARG A 1 220 ? 23.781 -12.194 -1.305 1.00 46.47 535 ARG A N 1
ATOM 1820 C CA . ARG A 1 220 ? 24.500 -13.219 -1.986 1.00 45.83 535 ARG A CA 1
ATOM 1821 C C . ARG A 1 220 ? 25.902 -12.720 -2.274 1.00 43.91 535 ARG A C 1
ATOM 1822 O O . ARG A 1 220 ? 26.161 -11.530 -2.296 1.00 41.96 535 ARG A O 1
ATOM 1830 N N . CYS A 1 221 ? 26.788 -13.683 -2.484 1.00 42.94 536 CYS A N 1
ATOM 1831 C CA . CYS A 1 221 ? 28.163 -13.442 -2.838 1.00 43.02 536 CYS A CA 1
ATOM 1832 C C . CYS A 1 221 ? 28.394 -13.855 -4.263 1.00 41.56 536 CYS A C 1
ATOM 1833 O O . CYS A 1 221 ? 27.861 -14.877 -4.683 1.00 40.01 536 CYS A O 1
ATOM 1836 N N . PHE A 1 222 ? 29.252 -13.103 -4.949 1.00 40.62 537 PHE A N 1
ATOM 1837 C CA . PHE A 1 222 ? 29.478 -13.251 -6.394 1.00 41.00 537 PHE A CA 1
ATOM 1838 C C . PHE A 1 222 ? 30.961 -13.349 -6.707 1.00 39.86 537 PHE A C 1
ATOM 1839 O O . PHE A 1 222 ? 31.784 -12.645 -6.128 1.00 39.54 537 PHE A O 1
ATOM 1847 N N . THR A 1 223 ? 31.290 -14.224 -7.640 1.00 38.35 538 THR A N 1
ATOM 1848 C CA . THR A 1 223 ? 32.656 -14.667 -7.801 1.00 37.88 538 THR A CA 1
ATOM 1849 C C . THR A 1 223 ? 33.017 -14.617 -9.275 1.00 37.54 538 THR A C 1
ATOM 1850 O O . THR A 1 223 ? 32.364 -15.200 -10.086 1.00 37.51 538 THR A O 1
ATOM 1854 N N . ASP A 1 224 ? 34.087 -13.926 -9.610 1.00 37.96 539 ASP A N 1
ATOM 1855 C CA . ASP A 1 224 ? 34.540 -13.915 -10.971 1.00 38.02 539 ASP A CA 1
ATOM 1856 C C . ASP A 1 224 ? 35.044 -15.286 -11.381 1.00 37.85 539 ASP A C 1
ATOM 1857 O O . ASP A 1 224 ? 35.741 -15.989 -10.641 1.00 38.10 539 ASP A O 1
ATOM 1862 N N . ILE A 1 225 ? 34.699 -15.672 -12.593 1.00 38.15 540 ILE A N 1
ATOM 1863 C CA . ILE A 1 225 ? 35.087 -16.973 -13.104 1.00 37.81 540 ILE A CA 1
ATOM 1864 C C . ILE A 1 225 ? 36.624 -17.140 -13.164 1.00 37.78 540 ILE A C 1
ATOM 1865 O O . ILE A 1 225 ? 37.092 -18.230 -13.033 1.00 37.09 540 ILE A O 1
ATOM 1870 N N . ARG A 1 226 ? 37.385 -16.065 -13.355 1.00 37.94 541 ARG A N 1
ATOM 1871 C CA . ARG A 1 226 ? 38.845 -16.144 -13.314 1.00 39.50 541 ARG A CA 1
ATOM 1872 C C . ARG A 1 226 ? 39.351 -16.612 -11.962 1.00 39.56 541 ARG A C 1
ATOM 1873 O O . ARG A 1 226 ? 40.283 -17.409 -11.910 1.00 40.80 541 ARG A O 1
ATOM 1881 N N . ASP A 1 227 ? 38.708 -16.148 -10.886 1.00 39.03 542 ASP A N 1
ATOM 1882 C CA . ASP A 1 227 ? 38.986 -16.625 -9.535 1.00 38.48 542 ASP A CA 1
ATOM 1883 C C . ASP A 1 227 ? 38.496 -18.051 -9.323 1.00 37.99 542 ASP A C 1
ATOM 1884 O O . ASP A 1 227 ? 39.252 -18.925 -8.904 1.00 39.13 542 ASP A O 1
ATOM 1889 N N . GLY A 1 228 ? 37.221 -18.277 -9.593 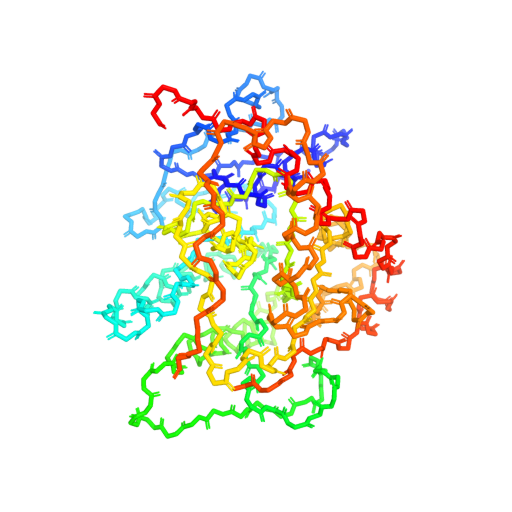1.00 37.88 543 GLY A N 1
ATOM 1890 C CA . GLY A 1 228 ? 36.635 -19.615 -9.518 1.00 38.25 543 GLY A CA 1
ATOM 1891 C C . GLY A 1 228 ? 37.386 -20.694 -10.276 1.00 37.55 543 GLY A C 1
ATOM 1892 O O . GLY A 1 228 ? 37.726 -21.735 -9.726 1.00 37.15 543 GLY A O 1
ATOM 1893 N N . ILE A 1 229 ? 37.677 -20.436 -11.536 1.00 37.89 544 ILE A N 1
ATOM 1894 C CA . ILE A 1 229 ? 38.352 -21.439 -12.372 1.00 38.22 544 ILE A CA 1
ATOM 1895 C C . ILE A 1 229 ? 39.799 -21.688 -11.964 1.00 38.35 544 ILE A C 1
ATOM 1896 O O . ILE A 1 229 ? 40.319 -22.812 -12.111 1.00 38.14 544 ILE A O 1
ATOM 1901 N N . GLU A 1 230 ? 40.440 -20.660 -11.419 1.00 37.45 545 GLU A N 1
ATOM 1902 C CA . GLU A 1 230 ? 41.747 -20.827 -10.842 1.00 36.64 545 GLU A CA 1
ATOM 1903 C C . GLU A 1 230 ? 41.712 -21.829 -9.666 1.00 36.21 545 GLU A C 1
ATOM 1904 O O . GLU A 1 230 ? 42.545 -22.727 -9.558 1.00 36.13 545 GLU A O 1
ATOM 1910 N N . ALA A 1 231 ? 40.710 -21.688 -8.808 1.00 35.63 546 ALA A N 1
ATOM 1911 C CA . ALA A 1 231 ? 40.549 -22.591 -7.704 1.00 35.26 546 ALA A CA 1
ATOM 1912 C C . ALA A 1 231 ? 40.314 -23.968 -8.208 1.00 35.40 546 ALA A C 1
ATOM 1913 O O . ALA A 1 231 ? 40.906 -24.902 -7.683 1.00 35.57 546 ALA A O 1
ATOM 1915 N N . LEU A 1 232 ? 39.406 -24.121 -9.186 1.00 35.99 547 LEU A N 1
ATOM 1916 C CA . LEU A 1 232 ? 39.043 -25.472 -9.694 1.00 36.32 547 LEU A CA 1
ATOM 1917 C C . LEU A 1 232 ? 40.240 -26.132 -10.356 1.00 36.31 547 LEU A C 1
ATOM 1918 O O . LEU A 1 232 ? 40.485 -27.324 -10.166 1.00 36.28 547 LEU A O 1
ATOM 1923 N N . TYR A 1 233 ? 41.000 -25.335 -11.108 1.00 37.09 548 TYR A N 1
ATOM 1924 C CA . TYR A 1 233 ? 42.239 -25.777 -11.694 1.00 36.89 548 TYR A CA 1
ATOM 1925 C C . TYR A 1 233 ? 43.211 -26.295 -10.611 1.00 37.32 548 TYR A C 1
ATOM 1926 O O . TYR A 1 233 ? 43.789 -27.350 -10.767 1.00 36.89 548 TYR A O 1
ATOM 1935 N N . ARG A 1 234 ? 43.370 -25.572 -9.507 1.00 36.74 549 ARG A N 1
ATOM 1936 C CA . ARG A 1 234 ? 44.201 -26.072 -8.413 1.00 37.44 549 ARG A CA 1
ATOM 1937 C C . ARG A 1 234 ? 43.659 -27.360 -7.795 1.00 37.07 549 ARG A C 1
ATOM 1938 O O . ARG A 1 234 ? 44.428 -28.236 -7.430 1.00 36.65 549 ARG A O 1
ATOM 1946 N N . ILE A 1 235 ? 42.344 -27.509 -7.708 1.00 37.84 550 ILE A N 1
ATOM 1947 C CA . ILE A 1 235 ? 41.789 -28.786 -7.213 1.00 38.43 550 ILE A CA 1
ATOM 1948 C C . ILE A 1 235 ? 42.219 -29.879 -8.161 1.00 38.55 550 ILE A C 1
ATOM 1949 O O . ILE A 1 235 ? 42.664 -30.923 -7.744 1.00 39.41 550 ILE A O 1
ATOM 1954 N N . ILE A 1 236 ? 42.146 -29.626 -9.448 1.00 39.62 551 ILE A N 1
ATOM 1955 C CA . ILE A 1 236 ? 42.620 -30.625 -10.425 1.00 39.63 551 ILE A CA 1
ATOM 1956 C C . ILE A 1 236 ? 44.096 -30.963 -10.233 1.00 39.01 551 ILE A C 1
ATOM 1957 O O . ILE A 1 236 ? 44.436 -32.106 -10.184 1.00 38.03 551 ILE A O 1
ATOM 1962 N N . GLU A 1 237 ? 44.951 -29.950 -10.084 1.00 39.59 552 GLU A N 1
ATOM 1963 C CA . GLU A 1 237 ? 46.387 -30.126 -9.837 1.00 40.28 552 GLU A CA 1
ATOM 1964 C C . GLU A 1 237 ? 46.640 -30.886 -8.563 1.00 39.97 552 GLU A C 1
ATOM 1965 O O . GLU A 1 237 ? 47.532 -31.701 -8.533 1.00 38.14 552 GLU A O 1
ATOM 1971 N N . ASN A 1 238 ? 45.856 -30.589 -7.516 1.00 40.34 553 ASN A N 1
ATOM 1972 C CA . ASN A 1 238 ? 45.899 -31.325 -6.242 1.00 40.69 553 ASN A CA 1
ATOM 1973 C C . ASN A 1 238 ? 47.322 -31.414 -5.644 1.00 41.24 553 ASN A C 1
ATOM 1974 O O . ASN A 1 238 ? 47.760 -32.476 -5.197 1.00 41.45 553 ASN A O 1
ATOM 1979 N N . ALA A 1 239 ? 48.048 -30.285 -5.638 1.00 41.74 554 ALA A N 1
ATOM 1980 C CA . ALA A 1 239 ? 49.380 -30.201 -5.001 1.00 42.12 554 ALA A CA 1
ATOM 1981 C C . ALA A 1 239 ? 49.382 -30.857 -3.610 1.00 42.44 554 ALA A C 1
ATOM 1982 O O . ALA A 1 239 ? 48.544 -30.511 -2.759 1.00 42.30 554 ALA A O 1
ATOM 1984 N N . GLY A 1 240 ? 50.295 -31.815 -3.402 1.00 42.41 555 GLY A N 1
ATOM 1985 C CA . GLY A 1 240 ? 50.476 -32.473 -2.105 1.00 42.35 555 GLY A CA 1
ATOM 1986 C C . GLY A 1 240 ? 49.345 -33.422 -1.748 1.00 42.79 555 GLY A C 1
ATOM 1987 O O . GLY A 1 240 ? 49.288 -33.936 -0.636 1.00 42.91 555 GLY A O 1
ATOM 1988 N N . ASN A 1 241 ? 48.442 -33.678 -2.700 1.00 43.30 556 ASN A N 1
ATOM 1989 C CA . ASN A 1 241 ? 47.196 -34.408 -2.426 1.00 42.93 556 ASN A CA 1
ATOM 1990 C C . ASN A 1 241 ? 46.355 -33.756 -1.306 1.00 42.99 556 ASN A C 1
ATOM 1991 O O . ASN A 1 241 ? 45.586 -34.422 -0.597 1.00 43.42 556 ASN A O 1
ATOM 1996 N N . ARG A 1 242 ? 46.468 -32.437 -1.189 1.00 43.04 557 ARG A N 1
ATOM 1997 C CA . ARG A 1 242 ? 45.849 -31.725 -0.092 1.00 44.00 557 ARG A CA 1
ATOM 1998 C C . ARG A 1 242 ? 44.323 -31.570 -0.226 1.00 43.73 557 ARG A C 1
ATOM 1999 O O . ARG A 1 242 ? 43.653 -31.209 0.747 1.00 44.40 557 ARG A O 1
ATOM 2007 N N . CYS A 1 243 ? 43.799 -31.809 -1.428 1.00 43.45 558 CYS A N 1
ATOM 2008 C CA . CYS A 1 243 ? 42.350 -31.792 -1.693 1.00 43.07 558 CYS A CA 1
ATOM 2009 C C . CYS A 1 243 ? 41.634 -33.138 -1.480 1.00 42.07 558 CYS A C 1
ATOM 2010 O O . CYS A 1 243 ? 40.421 -33.228 -1.698 1.00 40.74 558 CYS A O 1
ATOM 2013 N N . ASP A 1 244 ? 42.365 -34.169 -1.058 1.00 41.00 559 ASP A N 1
ATOM 2014 C CA . ASP A 1 244 ? 41.750 -35.498 -0.952 1.00 39.94 559 ASP A CA 1
ATOM 2015 C C . ASP A 1 244 ? 40.728 -35.560 0.199 1.00 38.85 559 ASP A C 1
ATOM 2016 O O . ASP A 1 244 ? 41.045 -35.284 1.358 1.00 38.10 559 ASP A O 1
ATOM 2021 N N . GLY A 1 245 ? 39.484 -35.863 -0.156 1.00 37.71 560 GLY A N 1
ATOM 2022 C CA . GLY A 1 245 ? 38.428 -36.017 0.803 1.00 37.69 560 GLY A CA 1
ATOM 2023 C C . GLY A 1 245 ? 37.918 -34.694 1.305 1.00 37.45 560 GLY A C 1
ATOM 2024 O O . GLY A 1 245 ? 37.162 -34.667 2.268 1.00 38.27 560 GLY A O 1
ATOM 2025 N N . GLU A 1 246 ? 38.329 -33.603 0.662 1.00 37.18 561 GLU A N 1
ATOM 2026 C CA . GLU A 1 246 ? 37.963 -32.257 1.104 1.00 37.34 561 GLU A CA 1
ATOM 2027 C C . GLU A 1 246 ? 36.679 -31.757 0.462 1.00 37.56 561 GLU A C 1
ATOM 2028 O O . GLU A 1 246 ? 36.337 -32.159 -0.664 1.00 36.26 561 GLU A O 1
ATOM 2034 N N . ILE A 1 247 ? 35.998 -30.862 1.191 1.00 36.70 562 ILE A N 1
ATOM 2035 C CA . ILE A 1 247 ? 34.871 -30.112 0.678 1.00 36.26 562 ILE A CA 1
ATOM 2036 C C . ILE A 1 247 ? 35.243 -28.630 0.657 1.00 35.42 562 ILE A C 1
ATOM 2037 O O . ILE A 1 247 ? 35.591 -28.066 1.698 1.00 35.09 562 ILE A O 1
ATOM 2042 N N . ILE A 1 248 ? 35.171 -28.005 -0.522 1.00 33.82 563 ILE A N 1
ATOM 2043 C CA . ILE A 1 248 ? 35.749 -26.646 -0.707 1.00 33.96 563 ILE A CA 1
ATOM 2044 C C . ILE A 1 248 ? 34.694 -25.691 -1.317 1.00 33.48 563 ILE A C 1
ATOM 2045 O O . ILE A 1 248 ? 34.302 -25.841 -2.477 1.00 34.82 563 ILE A O 1
ATOM 2050 N N . ASN A 1 249 ? 34.274 -24.715 -0.520 1.00 32.75 564 ASN A N 1
ATOM 2051 C CA . ASN A 1 249 ? 33.526 -23.565 -0.997 1.00 33.62 564 ASN A CA 1
ATOM 2052 C C . ASN A 1 249 ? 34.482 -22.748 -1.873 1.00 34.14 564 ASN A C 1
ATOM 2053 O O . ASN A 1 249 ? 35.628 -22.462 -1.482 1.00 33.20 564 ASN A O 1
ATOM 2058 N N . ILE A 1 250 ? 34.012 -22.385 -3.053 1.00 34.51 565 ILE A N 1
ATOM 2059 C CA . ILE A 1 250 ? 34.722 -21.467 -3.916 1.00 34.94 565 ILE A CA 1
ATOM 2060 C C . ILE A 1 250 ? 33.841 -20.266 -4.203 1.00 34.70 565 ILE A C 1
ATOM 20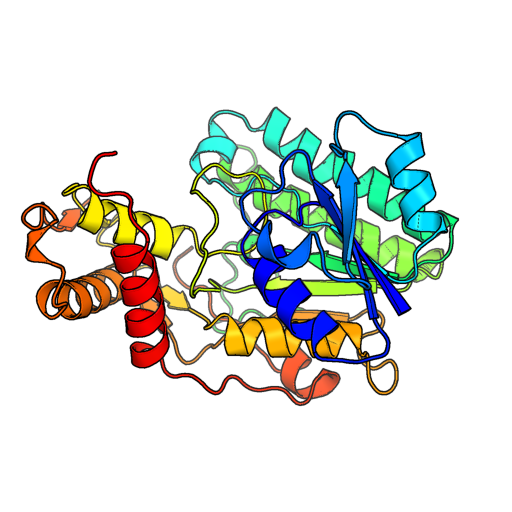61 O O . ILE A 1 250 ? 32.904 -20.306 -5.041 1.00 35.24 565 ILE A O 1
ATOM 2066 N N . GLY A 1 251 ? 34.137 -19.194 -3.498 1.00 35.28 566 GLY A N 1
ATOM 2067 C CA . GLY A 1 251 ? 33.454 -17.932 -3.707 1.00 35.30 566 GLY A CA 1
ATOM 2068 C C . GLY A 1 251 ? 34.283 -16.787 -3.154 1.00 35.98 566 GLY A C 1
ATOM 2069 O O . GLY A 1 251 ? 35.344 -16.993 -2.476 1.00 35.55 566 GLY A O 1
ATOM 2070 N N . ASN A 1 252 ? 33.826 -15.571 -3.450 1.00 35.77 567 ASN A N 1
ATOM 2071 C CA . ASN A 1 252 ? 34.435 -14.385 -2.912 1.00 36.69 567 ASN A CA 1
ATOM 2072 C C . ASN A 1 252 ? 33.489 -13.763 -1.864 1.00 37.31 567 ASN A C 1
ATOM 2073 O O . ASN A 1 252 ? 32.513 -13.100 -2.210 1.00 37.04 567 ASN A O 1
ATOM 2078 N N . PRO A 1 253 ? 33.774 -13.991 -0.576 1.00 37.59 568 PRO A N 1
ATOM 2079 C CA . PRO A 1 253 ? 32.879 -13.486 0.488 1.00 38.95 568 PRO A CA 1
ATOM 2080 C C . PRO A 1 253 ? 32.838 -11.971 0.625 1.00 39.71 568 PRO A C 1
ATOM 2081 O O . PRO A 1 253 ? 31.913 -11.483 1.235 1.00 41.24 568 PRO A O 1
ATOM 2085 N N . GLU A 1 254 ? 33.810 -11.239 0.079 1.00 40.68 569 GLU A N 1
ATOM 2086 C CA . GLU A 1 254 ? 33.771 -9.766 0.060 1.00 42.38 569 GLU A CA 1
ATOM 2087 C C . GLU A 1 254 ? 32.873 -9.189 -1.043 1.00 42.39 569 GLU A C 1
ATOM 2088 O O . GLU A 1 254 ? 32.545 -8.023 -0.999 1.00 42.36 569 GLU A O 1
ATOM 2094 N N . ASN A 1 255 ? 32.523 -9.991 -2.051 1.00 43.03 570 ASN A N 1
ATOM 2095 C CA . ASN A 1 255 ? 31.616 -9.567 -3.118 1.00 43.55 570 ASN A CA 1
ATOM 2096 C C . ASN A 1 255 ? 30.151 -9.809 -2.724 1.00 44.57 570 ASN A C 1
ATOM 2097 O O . ASN A 1 255 ? 29.396 -10.475 -3.457 1.00 44.43 570 ASN A O 1
ATOM 2102 N N . GLU A 1 256 ? 29.750 -9.249 -1.581 1.00 45.55 571 GLU A N 1
ATOM 2103 C CA . GLU A 1 256 ? 28.416 -9.449 -1.056 1.00 46.03 571 GLU A CA 1
ATOM 2104 C C . GLU A 1 256 ? 27.487 -8.324 -1.489 1.00 45.81 571 GLU A C 1
ATOM 2105 O O . GLU A 1 256 ? 27.838 -7.165 -1.470 1.00 44.87 571 GLU A O 1
ATOM 2111 N N . ALA A 1 257 ? 26.289 -8.692 -1.897 1.00 46.44 572 ALA A N 1
ATOM 2112 C CA . ALA A 1 257 ? 25.272 -7.720 -2.265 1.00 47.09 572 ALA A CA 1
ATOM 2113 C C . ALA A 1 257 ? 23.892 -8.359 -2.107 1.00 47.47 572 ALA A C 1
ATOM 2114 O O . ALA A 1 257 ? 23.724 -9.551 -2.357 1.00 46.96 572 ALA A O 1
ATOM 2116 N N . SER A 1 258 ? 22.912 -7.567 -1.699 1.00 48.30 573 SER A N 1
ATOM 2117 C CA . SER A 1 258 ? 21.508 -7.945 -1.889 1.00 48.96 573 SER A CA 1
ATOM 2118 C C . SER A 1 258 ? 21.195 -7.894 -3.358 1.00 49.49 573 SER A C 1
ATOM 2119 O O . SER A 1 258 ? 21.868 -7.206 -4.124 1.00 48.93 573 SER A O 1
ATOM 2122 N N . ILE A 1 259 ? 20.137 -8.599 -3.739 1.00 51.06 574 ILE A N 1
ATOM 2123 C CA . ILE A 1 259 ? 19.638 -8.592 -5.113 1.00 51.46 574 ILE A CA 1
ATOM 2124 C C . ILE A 1 259 ? 19.327 -7.158 -5.592 1.00 52.16 574 ILE A C 1
ATOM 2125 O O . ILE A 1 259 ? 19.505 -6.809 -6.764 1.00 52.56 574 ILE A O 1
ATOM 2130 N N . GLU A 1 260 ? 18.823 -6.340 -4.672 1.00 51.90 575 GLU A N 1
ATOM 2131 C CA . GLU A 1 260 ? 18.577 -4.937 -4.940 1.00 52.08 575 GLU A CA 1
ATOM 2132 C C . GLU A 1 260 ? 19.857 -4.209 -5.382 1.00 50.89 575 GLU A C 1
ATOM 2133 O O . GLU A 1 260 ? 19.888 -3.574 -6.440 1.00 49.24 575 GLU A O 1
ATOM 2139 N N . GLU A 1 261 ? 20.911 -4.340 -4.568 1.00 49.98 576 GLU A N 1
ATOM 2140 C CA . GLU A 1 261 ? 22.201 -3.708 -4.860 1.00 49.76 576 GLU A CA 1
ATOM 2141 C C . GLU A 1 261 ? 22.843 -4.266 -6.138 1.00 48.82 576 GLU A C 1
ATOM 2142 O O . GLU A 1 261 ? 23.458 -3.539 -6.913 1.00 48.61 576 GLU A O 1
ATOM 2148 N N . LEU A 1 262 ? 22.704 -5.568 -6.341 1.00 48.34 577 LEU A N 1
ATOM 2149 C CA . LEU A 1 262 ? 23.245 -6.215 -7.533 1.00 47.96 577 LEU A CA 1
ATOM 2150 C C . LEU A 1 262 ? 22.538 -5.621 -8.740 1.00 47.03 577 LEU A C 1
ATOM 2151 O O . LEU A 1 262 ? 23.159 -5.322 -9.762 1.00 46.46 577 LEU A O 1
ATOM 2156 N N . GLY A 1 263 ? 21.222 -5.495 -8.589 1.00 46.07 578 GLY A N 1
ATOM 2157 C CA . GLY A 1 263 ? 20.375 -4.780 -9.528 1.00 46.92 578 GLY A CA 1
ATOM 2158 C C . GLY A 1 263 ? 20.903 -3.414 -9.898 1.00 46.14 578 GLY A C 1
ATOM 2159 O O . GLY A 1 263 ? 21.119 -3.136 -11.075 1.00 45.63 578 GLY A O 1
ATOM 2160 N N . GLU A 1 264 ? 21.121 -2.565 -8.897 1.00 46.28 579 GLU A N 1
ATOM 2161 C CA . GLU A 1 264 ? 21.624 -1.221 -9.163 1.00 46.61 579 GLU A CA 1
ATOM 2162 C C . GLU A 1 264 ? 23.006 -1.226 -9.777 1.00 46.17 579 GLU A C 1
ATOM 2163 O O . GLU A 1 264 ? 23.293 -0.454 -10.667 1.00 45.70 579 GLU A O 1
ATOM 2173 N N . MET A 1 265 ? 23.880 -2.100 -9.317 1.00 46.64 580 MET A N 1
ATOM 2174 C CA . MET A 1 265 ? 25.207 -2.185 -9.943 1.00 47.66 580 MET A CA 1
ATOM 2175 C C . MET A 1 265 ? 25.168 -2.551 -11.429 1.00 46.16 580 MET A C 1
ATOM 2176 O O . MET A 1 265 ? 25.879 -1.945 -12.240 1.00 45.73 580 MET A O 1
ATOM 2181 N N . LEU A 1 266 ? 24.383 -3.566 -11.755 1.00 45.17 581 LEU A N 1
ATOM 2182 C CA . LEU A 1 266 ? 24.233 -3.961 -13.141 1.00 46.05 581 LEU A CA 1
ATOM 2183 C C . LEU A 1 266 ? 23.674 -2.829 -13.993 1.00 45.91 581 LEU A C 1
ATOM 2184 O O . LEU A 1 266 ? 24.214 -2.551 -15.084 1.00 45.42 581 LEU A O 1
ATOM 2189 N N . LEU A 1 267 ? 22.614 -2.186 -13.478 1.00 44.97 582 LEU A N 1
ATOM 2190 C CA . LEU A 1 267 ? 21.951 -1.076 -14.167 1.00 45.12 582 LEU A CA 1
ATOM 2191 C C . LEU A 1 267 ? 22.928 0.073 -14.420 1.00 44.79 582 LEU A C 1
ATOM 2192 O O . LEU A 1 267 ? 23.017 0.578 -15.519 1.00 44.39 582 LEU A O 1
ATOM 2197 N N . ALA A 1 268 ? 23.718 0.434 -13.422 1.00 44.79 583 ALA A N 1
ATOM 2198 C CA . ALA A 1 268 ? 24.723 1.468 -13.618 1.00 45.03 583 ALA A CA 1
ATOM 2199 C C . ALA A 1 268 ? 25.706 1.063 -14.717 1.00 44.94 583 ALA A C 1
ATOM 2200 O O . ALA A 1 268 ? 26.028 1.864 -15.596 1.00 44.70 583 ALA A O 1
ATOM 2202 N N . SER A 1 269 ? 26.176 -0.176 -14.676 1.00 44.71 584 SER A N 1
ATOM 2203 C CA . SER A 1 269 ? 27.171 -0.620 -15.652 1.00 45.63 584 SER A CA 1
ATOM 2204 C C . SER A 1 269 ? 26.548 -0.654 -17.076 1.00 46.02 584 SER A C 1
ATOM 2205 O O . SER A 1 269 ? 27.194 -0.275 -18.060 1.00 45.90 584 SER A O 1
ATOM 2208 N N . PHE A 1 270 ? 25.279 -1.072 -17.134 1.00 46.26 585 PHE A N 1
ATOM 2209 C CA . PHE A 1 270 ? 24.438 -1.101 -18.343 1.00 46.63 585 PHE A CA 1
ATOM 2210 C C . PHE A 1 270 ? 24.229 0.255 -19.015 1.00 47.21 585 PHE A C 1
ATOM 2211 O O . PHE A 1 270 ? 24.506 0.420 -20.213 1.00 46.33 585 PHE A O 1
ATOM 2219 N N . GLU A 1 271 ? 23.772 1.225 -18.224 1.00 48.42 586 GLU A N 1
ATOM 2220 C CA . GLU A 1 271 ? 23.458 2.579 -18.711 1.00 48.90 586 GLU A CA 1
ATOM 2221 C C . GLU A 1 271 ? 24.716 3.286 -19.233 1.00 49.11 586 GLU A C 1
ATOM 2222 O O . GLU A 1 271 ? 24.677 4.060 -20.178 1.00 48.74 586 GLU A O 1
ATOM 2228 N N . LYS A 1 272 ? 25.839 2.926 -18.650 1.00 49.57 587 LYS A N 1
ATOM 2229 C CA . LYS A 1 272 ? 27.136 3.419 -19.060 1.00 49.74 587 LYS A CA 1
ATOM 2230 C C . LYS A 1 272 ? 27.687 2.708 -20.321 1.00 48.90 587 LYS A C 1
ATOM 2231 O O . LYS A 1 272 ? 28.686 3.126 -20.875 1.00 48.72 587 LYS A O 1
ATOM 2237 N N . HIS A 1 273 ? 27.072 1.615 -20.757 1.00 48.25 588 HIS A N 1
ATOM 2238 C CA . HIS A 1 273 ? 27.701 0.770 -21.794 1.00 47.85 588 HIS A CA 1
ATOM 2239 C C . HIS A 1 273 ? 27.464 1.327 -23.196 1.00 47.36 588 HIS A C 1
ATOM 2240 O O . HIS A 1 273 ? 26.364 1.772 -23.514 1.00 46.51 588 HIS A O 1
ATOM 2247 N N . PRO A 1 274 ? 28.511 1.331 -24.042 1.00 47.68 589 PRO A N 1
ATOM 2248 C CA . PRO A 1 274 ? 28.369 1.882 -25.423 1.00 47.15 589 PRO A CA 1
ATOM 2249 C C . PRO A 1 274 ? 27.324 1.188 -26.319 1.00 46.90 589 PRO A C 1
ATOM 2250 O O . PRO A 1 274 ? 26.900 1.769 -27.319 1.00 47.12 589 PRO A O 1
ATOM 2254 N N . LEU A 1 275 ? 26.936 -0.043 -25.985 1.00 45.75 590 LEU A N 1
ATOM 2255 C CA . LEU A 1 275 ? 25.933 -0.786 -26.755 1.00 45.16 590 LEU A CA 1
ATOM 2256 C C . LEU A 1 275 ? 24.557 -0.782 -26.083 1.00 43.84 590 LEU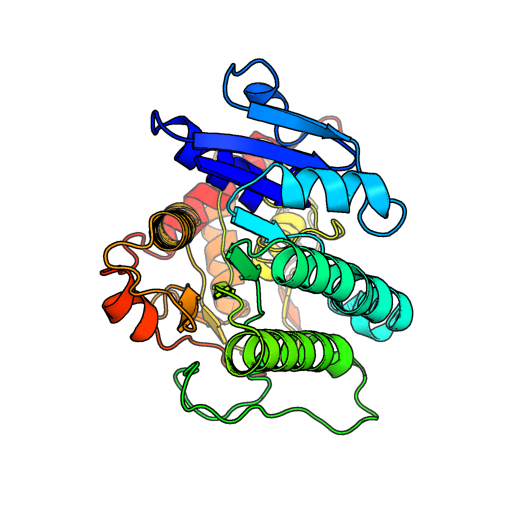 A C 1
ATOM 2257 O O . LEU A 1 275 ? 23.647 -1.509 -26.497 1.00 43.43 590 LEU A O 1
ATOM 2262 N N . ARG A 1 276 ? 24.392 0.034 -25.054 1.00 42.60 591 ARG A N 1
ATOM 2263 C CA . ARG A 1 276 ? 23.122 0.073 -24.323 1.00 42.46 591 ARG A CA 1
ATOM 2264 C C . ARG A 1 276 ? 21.907 0.429 -25.215 1.00 41.97 591 ARG A C 1
ATOM 2265 O O . ARG A 1 276 ? 20.808 -0.080 -24.994 1.00 41.52 591 ARG A O 1
ATOM 2273 N N . HIS A 1 277 ? 22.129 1.287 -26.205 1.00 40.48 592 HIS A N 1
ATOM 2274 C CA . HIS A 1 277 ? 21.071 1.753 -27.098 1.00 40.84 592 HIS A CA 1
ATOM 2275 C C . HIS A 1 277 ? 20.450 0.655 -27.992 1.00 40.19 592 HIS A C 1
ATOM 2276 O O . HIS A 1 277 ? 19.397 0.872 -28.609 1.00 40.11 592 HIS A O 1
ATOM 2283 N N . HIS A 1 278 ? 21.095 -0.519 -28.071 1.00 39.66 593 HIS A N 1
ATOM 2284 C CA . HIS A 1 278 ? 20.494 -1.649 -28.761 1.00 39.01 593 HIS A CA 1
ATOM 2285 C C . HIS A 1 278 ? 19.445 -2.367 -27.920 1.00 37.33 593 HIS A C 1
ATOM 2286 O O . HIS A 1 278 ? 18.801 -3.256 -28.416 1.00 34.92 593 HIS A O 1
ATOM 2293 N N . PHE A 1 279 ? 19.252 -1.928 -26.684 1.00 36.75 594 PHE A N 1
ATOM 2294 C CA . PHE A 1 279 ? 18.393 -2.614 -25.741 1.00 37.83 594 PHE A CA 1
ATOM 2295 C C . PHE A 1 279 ? 17.309 -1.686 -25.236 1.00 37.51 594 PHE A C 1
ATOM 2296 O O . PHE A 1 279 ? 17.471 -0.491 -25.295 1.00 37.29 594 PHE A O 1
ATOM 2304 N N . PRO A 1 280 ? 16.194 -2.244 -24.748 1.00 38.63 595 PRO A N 1
ATOM 2305 C CA . PRO A 1 280 ? 15.051 -1.402 -24.432 1.00 39.48 595 PRO A CA 1
ATOM 2306 C C . PRO A 1 280 ? 15.295 -0.523 -23.199 1.00 40.60 595 PRO A C 1
ATOM 2307 O O . PRO A 1 280 ? 16.284 -0.696 -22.503 1.00 40.08 595 PRO A O 1
ATOM 2311 N N . PRO A 1 281 ? 14.400 0.445 -22.951 1.00 41.37 596 PRO A N 1
ATOM 2312 C CA . PRO A 1 281 ? 14.504 1.186 -21.705 1.00 41.49 596 PRO A CA 1
ATOM 2313 C C . PRO A 1 281 ? 14.322 0.239 -20.524 1.00 41.53 596 PRO A C 1
ATOM 2314 O O . PRO A 1 281 ? 13.763 -0.853 -20.682 1.00 40.48 596 PRO A O 1
ATOM 2318 N N . PHE A 1 282 ? 14.774 0.683 -19.355 1.00 42.46 597 PHE A N 1
ATOM 2319 C CA . PHE A 1 282 ? 14.686 -0.106 -18.134 1.00 43.30 597 PHE A CA 1
ATOM 2320 C C . PHE A 1 282 ? 13.232 -0.258 -17.671 1.00 43.74 597 PHE A C 1
ATOM 2321 O O . PHE A 1 282 ? 12.563 0.707 -17.369 1.00 43.44 597 PHE A O 1
ATOM 2329 N N . ALA A 1 283 ? 12.737 -1.476 -17.610 1.00 45.34 598 ALA A N 1
ATOM 2330 C CA . ALA A 1 283 ? 11.345 -1.678 -17.194 1.00 47.14 598 ALA A CA 1
ATOM 2331 C C . ALA A 1 283 ? 11.123 -1.452 -15.675 1.00 48.91 598 ALA A C 1
ATOM 2332 O O . ALA A 1 283 ? 9.976 -1.275 -15.242 1.00 50.13 598 ALA A O 1
ATOM 2334 N N . GLY A 1 284 ? 12.199 -1.444 -14.880 1.00 49.29 599 GLY A N 1
ATOM 2335 C CA . GLY A 1 284 ? 12.114 -1.021 -13.485 1.00 50.02 599 GLY A CA 1
ATOM 2336 C C . GLY A 1 284 ? 12.245 -2.179 -12.498 1.00 50.75 599 GLY A C 1
ATOM 2337 O O . GLY A 1 284 ? 12.152 -3.359 -12.878 1.00 49.27 599 GLY A O 1
ATOM 2338 N N . PHE A 1 285 ? 12.458 -1.828 -11.226 1.00 51.61 600 PHE A N 1
ATOM 2339 C CA . PHE A 1 285 ? 12.435 -2.812 -10.134 1.00 52.79 600 PHE A CA 1
ATOM 2340 C C . PHE A 1 285 ? 10.983 -3.106 -9.704 1.00 54.38 600 PHE A C 1
ATOM 2341 O O . PHE A 1 285 ? 10.145 -2.220 -9.610 1.00 54.48 600 PHE A O 1
ATOM 2349 N N . ARG A 1 286 ? 10.702 -4.375 -9.476 1.00 56.81 601 ARG A N 1
ATOM 2350 C CA . ARG A 1 286 ? 9.353 -4.860 -9.250 1.00 58.32 601 ARG A CA 1
ATOM 2351 C C . ARG A 1 286 ? 9.340 -5.640 -7.927 1.00 58.85 601 ARG A C 1
ATOM 2352 O O . ARG A 1 286 ? 9.986 -6.693 -7.793 1.00 57.26 601 ARG A O 1
ATOM 2360 N N . VAL A 1 287 ? 8.610 -5.108 -6.948 1.00 59.47 602 VAL A N 1
ATOM 2361 C CA . VAL A 1 287 ? 8.573 -5.699 -5.606 1.00 60.09 602 VAL A CA 1
ATOM 2362 C C . VAL A 1 287 ? 7.609 -6.912 -5.634 1.00 60.42 602 VAL A C 1
ATOM 2363 O O . VAL A 1 287 ? 6.483 -6.787 -6.076 1.00 61.48 602 VAL A O 1
ATOM 2367 N N . VAL A 1 288 ? 8.060 -8.104 -5.261 1.00 60.92 603 VAL A N 1
ATOM 2368 C CA . VAL A 1 288 ? 7.199 -9.310 -5.388 1.00 60.74 603 VAL A CA 1
ATOM 2369 C C . VAL A 1 288 ? 7.134 -10.062 -4.060 1.00 60.80 603 VAL A C 1
ATOM 2370 O O . VAL A 1 288 ? 6.092 -10.087 -3.406 1.00 60.75 603 VAL A O 1
ATOM 2374 N N . VAL A 1 301 ? 16.044 -18.045 2.385 1.00 56.27 616 VAL A N 1
ATOM 2375 C CA . VAL A 1 301 ? 17.512 -17.886 2.641 1.00 56.73 616 VAL A CA 1
ATOM 2376 C C . VAL A 1 301 ? 17.969 -16.395 2.522 1.00 56.15 616 VAL A C 1
ATOM 2377 O O . VAL A 1 301 ? 18.049 -15.831 1.438 1.00 55.22 616 VAL A O 1
ATOM 2381 N N . GLU A 1 302 ? 18.293 -15.790 3.657 1.00 55.95 617 GLU A N 1
ATOM 2382 C CA . GLU A 1 302 ? 18.557 -14.353 3.754 1.00 56.23 617 GLU A CA 1
ATOM 2383 C C . GLU A 1 302 ? 20.033 -13.964 3.533 1.00 55.00 617 GLU A C 1
ATOM 2384 O O . GLU A 1 302 ? 20.349 -12.819 3.329 1.00 54.98 617 GLU A O 1
ATOM 2390 N N . HIS A 1 303 ? 20.936 -14.938 3.571 1.00 54.75 618 HIS A N 1
ATOM 2391 C CA . HIS A 1 303 ? 22.373 -14.687 3.440 1.00 53.96 618 HIS A CA 1
ATOM 2392 C C . HIS A 1 303 ? 23.032 -15.979 3.006 1.00 52.56 618 HIS A C 1
ATOM 2393 O O . HIS A 1 303 ? 22.553 -17.060 3.299 1.00 53.65 618 HIS A O 1
ATOM 2400 N N . ARG A 1 304 ? 24.090 -15.873 2.235 1.00 50.89 619 ARG A N 1
ATOM 2401 C CA . ARG A 1 304 ? 24.719 -17.042 1.699 1.00 49.76 619 ARG A CA 1
ATOM 2402 C C . ARG A 1 304 ? 26.155 -16.661 1.358 1.00 47.17 619 ARG A C 1
ATOM 2403 O O . ARG A 1 304 ? 26.536 -16.478 0.189 1.00 47.20 619 ARG A O 1
ATOM 2411 N N . LYS A 1 305 ? 26.937 -16.566 2.425 1.00 43.69 620 LYS A N 1
ATOM 2412 C CA . LYS A 1 305 ? 28.303 -16.130 2.356 1.00 41.62 620 LYS A CA 1
ATOM 2413 C C . LYS A 1 305 ? 29.193 -17.344 2.701 1.00 39.73 620 LYS A C 1
ATOM 2414 O O . LYS A 1 305 ? 28.957 -18.051 3.686 1.00 37.70 620 LYS A O 1
ATOM 2420 N N . PRO A 1 306 ? 30.169 -17.643 1.830 1.00 37.87 621 PRO A N 1
ATOM 2421 C CA . PRO A 1 306 ? 31.028 -18.777 2.112 1.00 37.74 621 PRO A CA 1
ATOM 2422 C C . PRO A 1 306 ? 32.162 -18.493 3.081 1.00 36.80 621 PRO A C 1
ATOM 2423 O O . PRO A 1 306 ? 32.792 -17.469 2.984 1.00 36.32 621 PRO A O 1
ATOM 2427 N N . SER A 1 307 ? 32.440 -19.435 3.983 1.00 36.18 622 SER A N 1
ATOM 2428 C CA . SER A 1 307 ? 33.758 -19.534 4.569 1.00 35.50 622 SER A CA 1
ATOM 2429 C C . SER A 1 307 ? 34.787 -19.969 3.525 1.00 35.43 622 SER A C 1
ATOM 2430 O O . SER A 1 307 ? 34.565 -20.863 2.742 1.00 35.46 622 SER A O 1
ATOM 2433 N N . ILE A 1 308 ? 35.879 -19.579 3.226 1.00 36.12 623 ILE A N 1
ATOM 2434 C CA . ILE A 1 308 ? 36.864 -20.022 2.238 1.00 36.14 623 ILE A CA 1
ATOM 2435 C C . ILE A 1 308 ? 38.190 -20.470 2.853 1.00 35.85 623 ILE A C 1
ATOM 2436 O O . ILE A 1 308 ? 39.190 -20.537 2.156 1.00 35.63 623 ILE A O 1
ATOM 2441 N N . ARG A 1 309 ? 38.171 -20.805 4.148 1.00 37.01 624 ARG A N 1
ATOM 2442 C CA . ARG A 1 309 ? 39.348 -21.318 4.847 1.00 37.56 624 ARG A CA 1
ATOM 2443 C C . ARG A 1 309 ? 39.865 -22.609 4.194 1.00 37.17 624 ARG A C 1
ATOM 2444 O O . ARG A 1 309 ? 41.062 -22.801 4.080 1.00 35.78 624 ARG A O 1
ATOM 2452 N N . ASN A 1 310 ? 38.957 -23.491 3.763 1.00 37.42 625 ASN A N 1
ATOM 2453 C CA . ASN A 1 310 ? 39.365 -24.747 3.106 1.00 36.78 625 ASN A CA 1
ATOM 2454 C C . ASN A 1 310 ? 40.125 -24.513 1.794 1.00 36.62 625 ASN A C 1
ATOM 2455 O O . ASN A 1 310 ? 41.150 -25.110 1.556 1.00 36.96 625 ASN A O 1
ATOM 2460 N N . ALA A 1 311 ? 39.672 -23.546 1.023 1.00 36.69 626 ALA A N 1
ATOM 2461 C CA . ALA A 1 311 ? 40.329 -23.120 -0.195 1.00 36.78 626 ALA A CA 1
ATOM 2462 C C . ALA A 1 311 ? 41.674 -22.432 0.096 1.00 37.26 626 ALA A C 1
ATOM 2463 O O . ALA A 1 311 ? 42.662 -22.646 -0.627 1.00 34.66 626 ALA A O 1
ATOM 2465 N N . HIS A 1 312 ? 41.701 -21.614 1.161 1.00 38.03 627 HIS A N 1
ATOM 2466 C CA . HIS A 1 312 ? 42.957 -21.020 1.639 1.00 39.04 627 HIS A CA 1
ATOM 2467 C C . HIS A 1 312 ? 43.967 -22.118 1.957 1.00 38.84 627 HIS A C 1
ATOM 2468 O O . HIS A 1 312 ? 45.080 -22.086 1.483 1.00 38.83 627 HIS A O 1
ATOM 2475 N N . ARG A 1 313 ? 43.551 -23.088 2.760 1.00 39.09 628 ARG A N 1
ATOM 2476 C CA . ARG A 1 313 ? 44.409 -24.166 3.230 1.00 38.81 628 ARG A CA 1
ATOM 2477 C C . ARG A 1 313 ? 44.876 -25.130 2.121 1.00 38.90 628 ARG A C 1
ATOM 2478 O O . ARG A 1 313 ? 46.049 -25.395 1.972 1.00 38.55 628 ARG A O 1
ATOM 2486 N N . CYS A 1 314 ? 43.931 -25.655 1.357 1.00 38.84 629 CYS A N 1
ATOM 2487 C CA . CYS A 1 314 ? 44.200 -26.690 0.385 1.00 39.08 629 CYS A CA 1
ATOM 2488 C C . CYS A 1 314 ? 44.809 -26.176 -0.915 1.00 38.73 629 CYS A C 1
ATOM 2489 O O . CYS A 1 314 ? 45.595 -26.881 -1.544 1.00 39.28 629 CYS A O 1
ATOM 2492 N N . LEU A 1 315 ? 44.390 -24.989 -1.334 1.00 37.86 630 LEU A N 1
ATOM 2493 C CA . LEU A 1 315 ? 44.698 -24.473 -2.655 1.00 37.38 630 LEU A CA 1
ATOM 2494 C C . LEU A 1 315 ? 45.605 -23.293 -2.615 1.00 37.27 630 LEU A C 1
ATOM 2495 O O . LEU A 1 315 ? 45.997 -22.819 -3.670 1.00 38.07 630 LEU A O 1
ATOM 2500 N N . ASP A 1 316 ? 45.892 -22.783 -1.418 1.00 37.50 631 ASP A N 1
ATOM 2501 C CA . ASP A 1 316 ? 46.554 -21.481 -1.229 1.00 38.06 631 ASP A CA 1
ATOM 2502 C C . ASP A 1 316 ? 45.928 -20.364 -2.060 1.00 37.71 631 ASP A C 1
ATOM 2503 O O . ASP A 1 316 ? 46.589 -19.587 -2.706 1.00 36.41 631 ASP A O 1
ATOM 2508 N N . TRP A 1 317 ? 44.621 -20.293 -2.017 1.00 39.07 632 TRP A N 1
ATOM 2509 C CA . TRP A 1 317 ? 43.869 -19.478 -2.961 1.00 39.69 632 TRP A CA 1
ATOM 2510 C C . TRP A 1 317 ? 43.128 -18.413 -2.240 1.00 40.53 632 TRP A C 1
ATOM 2511 O O . TRP A 1 317 ? 42.569 -18.667 -1.176 1.00 39.36 632 TRP A O 1
ATOM 2522 N N . GLU A 1 318 ? 43.135 -17.229 -2.826 1.00 41.70 633 GLU A N 1
ATOM 2523 C CA . GLU A 1 318 ? 42.163 -16.260 -2.460 1.00 45.28 633 GLU A CA 1
ATOM 2524 C C . GLU A 1 318 ? 41.757 -15.420 -3.666 1.00 45.21 633 GLU A C 1
ATOM 2525 O O . GLU A 1 318 ? 42.533 -15.219 -4.607 1.00 44.93 633 GLU A O 1
ATOM 2531 N N . PRO A 1 319 ? 40.508 -14.960 -3.653 1.00 45.66 634 PRO A N 1
ATOM 2532 C CA . PRO A 1 319 ? 39.957 -14.277 -4.818 1.00 45.99 634 PRO A CA 1
ATOM 2533 C C . PRO A 1 319 ? 40.618 -12.910 -5.036 1.00 45.73 634 PRO A C 1
ATOM 2534 O O . PRO A 1 319 ? 40.902 -12.221 -4.095 1.00 45.58 634 PRO A O 1
ATOM 2538 N N . LYS A 1 320 ? 40.861 -12.548 -6.284 1.00 46.36 635 LYS A N 1
ATOM 2539 C CA . LYS A 1 320 ? 41.601 -11.339 -6.618 1.00 47.71 635 LYS A CA 1
ATOM 2540 C C . LYS A 1 320 ? 40.776 -10.246 -7.306 1.00 47.86 635 LYS A C 1
ATOM 2541 O O . LYS A 1 320 ? 41.200 -9.112 -7.328 1.00 47.65 635 LYS A O 1
ATOM 2547 N N . ILE A 1 321 ? 39.609 -10.574 -7.866 1.00 48.40 636 ILE A N 1
ATOM 2548 C CA . ILE A 1 321 ? 38.821 -9.611 -8.641 1.00 48.46 636 ILE A CA 1
ATOM 2549 C C . ILE A 1 321 ? 37.682 -8.973 -7.801 1.00 48.70 636 ILE A C 1
ATOM 2550 O O . ILE A 1 321 ? 36.770 -9.645 -7.334 1.00 48.90 636 ILE A O 1
ATOM 2555 N N . ASP A 1 322 ? 37.700 -7.652 -7.679 1.00 49.45 637 ASP A N 1
ATOM 2556 C CA . ASP A 1 322 ? 36.571 -6.879 -7.066 1.00 49.51 637 ASP A CA 1
ATOM 2557 C C . ASP A 1 322 ? 35.208 -7.006 -7.798 1.00 49.41 637 ASP A C 1
ATOM 2558 O O . ASP A 1 322 ? 35.161 -7.238 -9.002 1.00 48.49 637 ASP A O 1
ATOM 2567 N N . MET A 1 323 ? 34.119 -6.814 -7.041 1.00 49.55 638 MET A N 1
ATOM 2568 C CA . MET A 1 323 ? 32.749 -6.815 -7.551 1.00 50.32 638 MET A CA 1
ATOM 2569 C C . MET A 1 323 ? 32.580 -6.071 -8.863 1.00 50.15 638 MET A C 1
ATOM 2570 O O . MET A 1 323 ? 31.915 -6.561 -9.759 1.00 49.67 638 MET A O 1
ATOM 2575 N N . GLN A 1 324 ? 33.164 -4.883 -8.955 1.00 49.57 639 GLN A N 1
ATOM 2576 C CA . GLN A 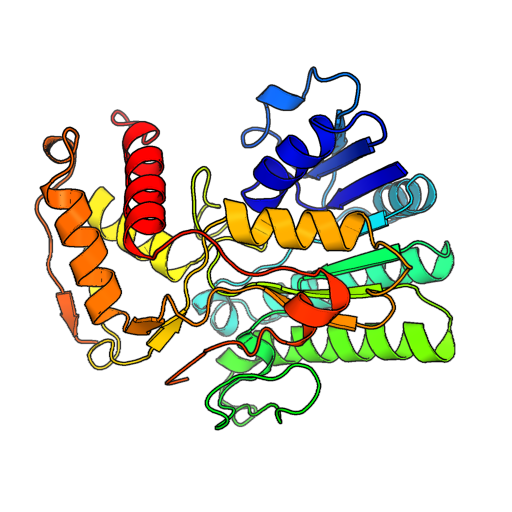1 324 ? 32.876 -3.994 -10.043 1.00 49.55 639 GLN A CA 1
ATOM 2577 C C . GLN A 1 324 ? 33.506 -4.460 -11.337 1.00 49.11 639 GLN A C 1
ATOM 2578 O O . GLN A 1 324 ? 32.873 -4.361 -12.395 1.00 49.64 639 GLN A O 1
ATOM 2584 N N . GLU A 1 325 ? 34.741 -4.937 -11.286 1.00 48.73 640 GLU A N 1
ATOM 2585 C CA . GLU A 1 325 ? 35.359 -5.473 -12.496 1.00 49.29 640 GLU A CA 1
ATOM 2586 C C . GLU A 1 325 ? 34.662 -6.764 -13.013 1.00 48.16 640 GLU A C 1
ATOM 2587 O O . GLU A 1 325 ? 34.567 -6.968 -14.220 1.00 47.52 640 GLU A O 1
ATOM 2593 N N . THR A 1 326 ? 34.200 -7.625 -12.111 1.00 47.44 641 THR A N 1
ATOM 2594 C CA . THR A 1 326 ? 33.511 -8.845 -12.541 1.00 47.28 641 THR A CA 1
ATOM 2595 C C . THR A 1 326 ? 32.165 -8.481 -13.189 1.00 46.24 641 THR A C 1
ATOM 2596 O O . THR A 1 326 ? 31.837 -8.998 -14.262 1.00 45.08 641 THR A O 1
ATOM 2600 N N . ILE A 1 327 ? 31.425 -7.566 -12.557 1.00 45.70 642 ILE A N 1
ATOM 2601 C CA . ILE A 1 327 ? 30.135 -7.073 -13.073 1.00 45.64 642 ILE A CA 1
ATOM 2602 C C . ILE A 1 327 ? 30.307 -6.496 -14.461 1.00 45.35 642 ILE A C 1
ATOM 2603 O O . ILE A 1 327 ? 29.582 -6.858 -15.404 1.00 44.89 642 ILE A O 1
ATOM 2608 N N . ASP A 1 328 ? 31.255 -5.576 -14.574 1.00 44.71 643 ASP A N 1
ATOM 2609 C CA . ASP A 1 328 ? 31.524 -4.928 -15.839 1.00 44.92 643 ASP A CA 1
ATOM 2610 C C . ASP A 1 328 ? 31.947 -5.890 -16.924 1.00 44.31 643 ASP A C 1
ATOM 2611 O O . ASP A 1 3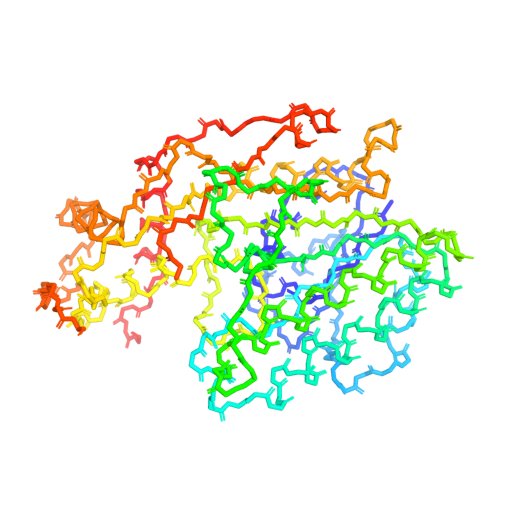28 ? 31.545 -5.730 -18.063 1.00 43.53 643 ASP A O 1
ATOM 2616 N N . GLU A 1 329 ? 32.786 -6.866 -16.584 1.00 44.76 644 GLU A N 1
ATOM 2617 C CA . GLU A 1 329 ? 33.318 -7.758 -17.593 1.00 44.78 644 GLU A CA 1
ATOM 2618 C C . GLU A 1 329 ? 32.219 -8.718 -18.031 1.00 43.33 644 GLU A C 1
ATOM 2619 O O . GLU A 1 329 ? 32.106 -9.056 -19.207 1.00 43.68 644 GLU A O 1
ATOM 2625 N N . THR A 1 330 ? 31.434 -9.177 -17.066 1.00 41.83 645 THR A N 1
ATOM 2626 C CA . THR A 1 330 ? 30.355 -10.128 -17.320 1.00 41.76 645 THR A CA 1
ATOM 2627 C C . THR A 1 330 ? 29.298 -9.509 -18.234 1.00 40.70 645 THR A C 1
ATOM 2628 O O . THR A 1 330 ? 28.931 -10.104 -19.219 1.00 40.43 645 THR A O 1
ATOM 2632 N N . LEU A 1 331 ? 28.865 -8.298 -17.908 1.00 40.28 646 LEU A N 1
ATOM 2633 C CA . LEU A 1 331 ? 27.891 -7.568 -18.691 1.00 40.07 646 LEU A CA 1
ATOM 2634 C C . LEU A 1 331 ? 28.393 -7.248 -20.083 1.00 39.76 646 LEU A C 1
ATOM 2635 O O . LEU A 1 331 ? 27.696 -7.478 -21.072 1.00 38.69 646 LEU A O 1
ATOM 2640 N N . ASP A 1 332 ? 29.607 -6.713 -20.149 1.00 39.97 647 ASP A N 1
ATOM 2641 C CA . ASP A 1 332 ? 30.217 -6.343 -21.413 1.00 40.06 647 ASP A CA 1
ATOM 2642 C C . ASP A 1 332 ? 30.238 -7.479 -22.431 1.00 40.42 647 ASP A C 1
ATOM 2643 O O . ASP A 1 332 ? 29.662 -7.336 -23.504 1.00 42.33 647 ASP A O 1
ATOM 2648 N N . PHE A 1 333 ? 30.846 -8.608 -22.085 1.00 39.85 648 PHE A N 1
ATOM 2649 C CA . PHE A 1 333 ? 30.797 -9.803 -22.915 1.00 39.94 648 PHE A CA 1
ATOM 2650 C C . PHE A 1 333 ? 29.376 -10.261 -23.276 1.00 39.93 648 PHE A C 1
ATOM 2651 O O . PHE A 1 333 ? 29.134 -10.722 -24.399 1.00 39.35 648 PHE A O 1
ATOM 2659 N N . PHE A 1 334 ? 28.449 -10.220 -22.324 1.00 40.24 649 PHE A N 1
ATOM 2660 C CA . PHE A 1 334 ? 27.097 -10.683 -22.650 1.00 40.73 649 PHE A CA 1
ATOM 2661 C C . PHE A 1 334 ? 26.518 -9.803 -23.771 1.00 40.91 649 PHE A C 1
ATOM 2662 O O . PHE A 1 334 ? 26.071 -10.314 -24.785 1.00 39.82 649 PHE A O 1
ATOM 2670 N N . LEU A 1 335 ? 26.550 -8.497 -23.566 1.00 41.18 650 LEU A N 1
ATOM 2671 C CA . LEU A 1 335 ? 25.976 -7.569 -24.525 1.00 43.53 650 LEU A CA 1
ATOM 2672 C C . LEU A 1 335 ? 26.628 -7.699 -25.893 1.00 45.01 650 LEU A C 1
ATOM 2673 O O . LEU A 1 335 ? 25.922 -7.706 -26.903 1.00 44.98 650 LEU A O 1
ATOM 2678 N N . ARG A 1 336 ? 27.959 -7.832 -25.919 1.00 47.29 651 ARG A N 1
ATOM 2679 C CA . ARG A 1 336 ? 28.678 -7.893 -27.173 1.00 48.80 651 ARG A CA 1
ATOM 2680 C C . ARG A 1 336 ? 28.398 -9.129 -28.007 1.00 49.68 651 ARG A C 1
ATOM 2681 O O . ARG A 1 336 ? 28.624 -9.134 -29.219 1.00 51.09 651 ARG A O 1
ATOM 2689 N N . THR A 1 337 ? 27.894 -10.179 -27.391 1.00 50.01 652 THR A N 1
ATOM 2690 C CA . THR A 1 337 ? 27.722 -11.417 -28.105 1.00 50.15 652 THR A CA 1
ATOM 2691 C C . THR A 1 337 ? 26.261 -11.699 -28.352 1.00 50.68 652 THR A C 1
ATOM 2692 O O . THR A 1 337 ? 25.933 -12.669 -29.009 1.00 49.93 652 THR A O 1
ATOM 2696 N N . VAL A 1 338 ? 25.371 -10.884 -27.794 1.00 51.89 653 VAL A N 1
ATOM 2697 C CA . VAL A 1 338 ? 23.980 -10.970 -28.159 1.00 53.82 653 VAL A CA 1
ATOM 2698 C C . VAL A 1 338 ? 23.807 -10.787 -29.692 1.00 54.70 653 VAL A C 1
ATOM 2699 O O . VAL A 1 338 ? 24.382 -9.884 -30.298 1.00 54.17 653 VAL A O 1
ATOM 2703 N N . ASP A 1 339 ? 23.020 -11.671 -30.291 1.00 56.90 654 ASP A N 1
ATOM 2704 C CA . ASP A 1 339 ? 22.635 -11.591 -31.714 1.00 58.01 654 ASP A CA 1
ATOM 2705 C C . ASP A 1 339 ? 21.475 -10.588 -31.840 1.00 58.36 654 ASP A C 1
ATOM 2706 O O . ASP A 1 339 ? 20.354 -10.896 -31.456 1.00 57.92 654 ASP A O 1
ATOM 2711 N N . LEU A 1 340 ? 21.741 -9.398 -32.371 1.00 59.32 655 LEU A N 1
ATOM 2712 C CA . LEU A 1 340 ? 20.704 -8.337 -32.372 1.00 61.09 655 LEU A CA 1
ATOM 2713 C C . LEU A 1 340 ? 19.573 -8.565 -33.386 1.00 61.75 655 LEU A C 1
ATOM 2714 O O . LEU A 1 340 ? 18.478 -8.034 -33.210 1.00 61.97 655 LEU A O 1
ATOM 2719 N N . THR A 1 341 ? 19.822 -9.365 -34.415 1.00 62.75 656 THR A N 1
ATOM 2720 C CA . THR A 1 341 ? 18.752 -9.756 -35.355 1.00 64.33 656 THR A CA 1
ATOM 2721 C C . THR A 1 341 ? 17.825 -10.845 -34.781 1.00 65.62 656 THR A C 1
ATOM 2722 O O . THR A 1 341 ? 16.704 -11.049 -35.305 1.00 66.20 656 THR A O 1
ATOM 2726 N N . ASP A 1 342 ? 18.294 -11.529 -33.722 1.00 66.55 657 ASP A N 1
ATOM 2727 C CA . ASP A 1 342 ? 17.523 -12.564 -33.008 1.00 66.60 657 ASP A CA 1
ATOM 2728 C C . ASP A 1 342 ? 17.782 -12.454 -31.496 1.00 66.95 657 ASP A C 1
ATOM 2729 O O . ASP A 1 342 ? 17.724 -11.364 -30.926 1.00 67.23 657 ASP A O 1
#

Nearest PDB structures (foldseek):
  2bll-assembly1_A  TM=1.003E+00  e=5.280E-75  Escherichia coli
  1z75-assembly1_A  TM=1.002E+00  e=3.441E-71  Escherichia coli
  1z73-assembly1_A  TM=1.002E+00  e=9.131E-71  Escherichia coli
  1u9j-assembly1_A  TM=1.002E+00  e=1.399E-70  Escherichia coli
  8ftn-assembly1_A  TM=1.001E+00  e=1.487E-70  Escherichia coli

Radius of gyration: 19.27 Å; Cα contacts (8 Å, |Δi|>4): 645; chains: 1; bounding box: 45×52×46 Å

CATH classification: 3.40.50.720 (+1 more: 3.90.25.10)

Organism: Escherichia coli (strain K12) (NCBI:txid83333)

Secondary structure (DSSP, 8-state):
-EEEEET-SSHHHHHHHHHHHHSTT-EEEEEES--GGGGGGTT-TTEEEEE--TTT-SHHHHHHHHH-SEEEE-B----HHHHHHSHHHHHIIIIIIHHHHHHHHHHTT-EEEEE--GGGGBT---SSB-TTTPPPB---TT-GGGHHHHHHHHHHHHHHHHHHHH---EEEEEE-SEE-SSPPPTT-SBS-B-HHHHHHHHHHHHT--EEEGGGS--EEE-EEHHHHHHHHHHHHH-GGGTTTTEEEEE--TTSEEEHHHHHHHHHHHHHT-TTGGGSPPP--EEE------B--HHHHHHH-------HHHHHHHHHHHHHHHS-TT-

GO terms:
  GO:0042802 identical protein binding (F, IPI)
  GO:0005515 protein binding (F, IPI)
  GO:0099618 UDP-glucuronate dehydrogenase activity (F, IDA)
  GO:0099619 UDP-4-amino-4-deoxy-L-arabinose formyltransferase activity (F, IDA)
  GO:0032991 protein-containing complex (C, IDA)
  GO:0042802 identical protein binding (F, IDA)
  GO:2001315 UDP-4-deoxy-4-formamido-beta-L-arabinopyranose biosynthetic process (P, IMP)
  GO:0046677 response to antibiotic (P, IMP)
  GO:0070403 NAD+ binding (F, IDA)
  GO:0033320 UDP-D-xylose biosynthetic process (P, IDA)
  GO:0048040 UDP-glucuronate decarboxylase activity (F, IDA)

InterPro domains:
  IPR001509 NAD-dependent epimerase/dehydratase [PF01370] (318-566)
  IPR002376 Formyl transferase, N-terminal [PF00551] (49-176)
  IPR005793 Formyl transferase, C-terminal [PF02911] (202-294)
  IPR011034 Formyl transferase-like, C-terminal domain superfamily [SSF50486] (204-304)
  IPR021168 Bifunctional polymyxin resistance protein, ArnA [MF_01166] (1-660)
  IPR021168 Bifunctional polymyxin resistance protein, ArnA [PIRSF036506] (1-658)
  IPR036291 NAD(P)-binding domain superfamily [SSF51735] (317-652)
  IPR036477 Formyl transferase, N-terminal domain superfamily [SSF53328] (1-202)
  IPR045869 Bifunctional polymyxin resistance protein ArnA-like, extended (e) SDRs [cd05257] (317-652)
  IPR050177 Bifunctional lipid A modification and metabolic enzymes [PTHR43245] (316-652)